Protein AF-A0A1L9GUS9-F1 (afdb_monomer_lite)

pLDDT: mean 82.21, std 20.4, range [27.72, 98.88]

Structure (mmCIF, N/CA/C/O backbone):
data_AF-A0A1L9GUS9-F1
#
_entry.id   AF-A0A1L9GUS9-F1
#
loop_
_atom_site.group_PDB
_atom_site.id
_atom_site.type_symbol
_atom_site.label_atom_id
_atom_site.label_alt_id
_atom_site.label_comp_id
_atom_site.label_asym_id
_atom_site.label_entity_id
_atom_site.label_seq_id
_atom_site.pdbx_PDB_ins_code
_atom_site.Cartn_x
_atom_site.Cartn_y
_atom_site.Cartn_z
_atom_site.occupancy
_atom_site.B_iso_or_equiv
_atom_site.auth_seq_id
_atom_site.auth_comp_id
_atom_site.auth_asym_id
_atom_site.auth_atom_id
_atom_site.pdbx_PDB_model_num
ATOM 1 N N . MET A 1 1 ? 19.646 -70.464 -31.547 1.00 55.72 1 MET A N 1
ATOM 2 C CA . MET A 1 1 ? 20.194 -70.025 -30.234 1.00 55.72 1 MET A CA 1
ATOM 3 C C . MET A 1 1 ? 20.566 -68.529 -30.102 1.00 55.72 1 MET A C 1
ATOM 5 O O . MET A 1 1 ? 20.523 -68.026 -28.985 1.00 55.72 1 MET A O 1
ATOM 9 N N . LYS A 1 2 ? 20.875 -67.757 -31.165 1.00 53.22 2 LYS A N 1
ATOM 10 C CA . LYS A 1 2 ? 21.256 -66.320 -31.041 1.00 53.22 2 LYS A CA 1
ATOM 11 C C . LYS A 1 2 ? 20.109 -65.334 -30.710 1.00 53.22 2 LYS A C 1
ATOM 13 O O . LYS A 1 2 ? 20.368 -64.325 -30.058 1.00 53.22 2 LYS A O 1
ATOM 18 N N . LYS A 1 3 ? 18.846 -65.615 -31.075 1.00 48.97 3 LYS A N 1
ATOM 19 C CA . LYS A 1 3 ? 17.698 -64.713 -30.796 1.00 48.97 3 LYS A CA 1
ATOM 20 C C . LYS A 1 3 ? 17.302 -64.641 -29.307 1.00 48.97 3 LYS A C 1
ATOM 22 O O . LYS A 1 3 ? 16.907 -63.579 -28.838 1.00 48.97 3 LYS A O 1
ATOM 27 N N . ILE A 1 4 ? 17.513 -65.710 -28.534 1.00 52.56 4 ILE A N 1
ATOM 28 C CA . ILE A 1 4 ? 17.149 -65.768 -27.101 1.00 52.56 4 ILE A CA 1
ATOM 29 C C . ILE A 1 4 ? 18.119 -64.938 -26.229 1.00 52.56 4 ILE A C 1
ATOM 31 O O . ILE A 1 4 ? 17.707 -64.319 -25.249 1.00 52.56 4 ILE A O 1
ATOM 35 N N . ARG A 1 5 ? 19.399 -64.821 -26.622 1.00 53.31 5 ARG A N 1
ATOM 36 C CA . ARG A 1 5 ? 20.398 -64.001 -25.902 1.00 53.31 5 ARG A CA 1
ATOM 37 C C . ARG A 1 5 ? 20.127 -62.489 -25.989 1.00 53.31 5 ARG A C 1
ATOM 39 O O . ARG A 1 5 ? 20.427 -61.774 -25.035 1.00 53.31 5 ARG A O 1
ATOM 46 N N . LYS A 1 6 ? 19.532 -61.997 -27.085 1.00 49.62 6 LYS A N 1
ATOM 47 C CA . LYS A 1 6 ? 19.237 -60.560 -27.283 1.00 49.62 6 LYS A CA 1
ATOM 48 C C . LYS A 1 6 ? 18.033 -60.094 -26.445 1.00 49.62 6 LYS A C 1
ATOM 50 O O . LYS A 1 6 ? 18.092 -59.031 -25.837 1.00 49.62 6 LYS A O 1
ATOM 55 N N . ALA A 1 7 ? 17.000 -60.932 -26.312 1.00 51.22 7 ALA A N 1
ATOM 56 C CA . ALA A 1 7 ? 15.830 -60.646 -25.471 1.00 51.22 7 ALA A CA 1
ATOM 57 C C . ALA A 1 7 ? 16.169 -60.580 -23.967 1.00 51.22 7 ALA A C 1
ATOM 59 O O . ALA A 1 7 ? 15.630 -59.746 -23.239 1.00 51.22 7 ALA A O 1
ATOM 60 N N . ARG A 1 8 ? 17.118 -61.408 -23.503 1.00 53.06 8 ARG A N 1
ATOM 61 C CA . ARG A 1 8 ? 17.581 -61.403 -22.103 1.00 53.06 8 ARG A CA 1
ATOM 62 C C . ARG A 1 8 ? 18.383 -60.136 -21.756 1.00 53.06 8 ARG A C 1
ATOM 64 O O . ARG A 1 8 ? 18.176 -59.576 -20.685 1.00 53.06 8 ARG A O 1
ATOM 71 N N . LYS A 1 9 ? 19.220 -59.625 -22.675 1.00 51.50 9 LYS A N 1
ATOM 72 C CA . LYS A 1 9 ? 19.950 -58.349 -22.487 1.00 51.50 9 LYS A CA 1
ATOM 73 C C . LYS A 1 9 ? 19.013 -57.133 -22.396 1.00 51.50 9 LYS A C 1
ATOM 75 O O . LYS A 1 9 ? 19.220 -56.288 -21.529 1.00 51.50 9 LYS A O 1
ATOM 80 N N . ASN A 1 10 ? 17.953 -57.078 -23.208 1.00 49.16 10 ASN A N 1
ATOM 81 C CA . ASN A 1 10 ? 17.009 -55.949 -23.195 1.00 49.16 10 ASN A CA 1
ATOM 82 C C . ASN A 1 10 ? 16.115 -55.917 -21.939 1.00 49.16 10 ASN A C 1
ATOM 84 O O . ASN A 1 10 ? 15.824 -54.835 -21.431 1.00 49.16 10 ASN A O 1
ATOM 88 N N . LYS A 1 11 ? 15.738 -57.077 -21.373 1.00 52.66 11 LYS A N 1
ATOM 89 C CA . LYS A 1 11 ? 15.018 -57.133 -20.083 1.00 52.66 11 LYS A CA 1
ATOM 90 C C . LYS A 1 11 ? 15.866 -56.623 -18.909 1.00 52.66 11 LYS A C 1
ATOM 92 O O . LYS A 1 11 ? 15.340 -55.921 -18.050 1.00 52.66 11 LYS A O 1
ATOM 97 N N . HIS A 1 12 ? 17.170 -56.913 -18.887 1.00 51.41 12 HIS A N 1
ATOM 98 C CA . HIS A 1 12 ? 18.062 -56.425 -17.826 1.00 51.41 12 HIS A CA 1
ATOM 99 C C . HIS A 1 12 ? 18.323 -54.910 -17.897 1.00 51.41 12 HIS A C 1
ATOM 101 O O . HIS A 1 12 ? 18.399 -54.268 -16.851 1.00 51.41 12 HIS A O 1
ATOM 107 N N . ALA A 1 13 ? 18.405 -54.323 -19.097 1.00 51.31 13 ALA A N 1
ATOM 108 C CA . ALA A 1 13 ? 18.530 -52.869 -19.260 1.00 51.31 13 ALA A CA 1
ATOM 109 C C . ALA A 1 13 ? 17.256 -52.120 -18.816 1.00 51.31 13 ALA A C 1
ATOM 111 O O . ALA A 1 13 ? 17.339 -51.105 -18.129 1.00 51.31 13 ALA A O 1
ATOM 112 N N . SER A 1 14 ? 16.072 -52.666 -19.121 1.00 54.91 14 SER A N 1
ATOM 113 C CA . SER A 1 14 ? 14.782 -52.111 -18.680 1.00 54.91 14 SER A CA 1
ATOM 114 C C . SER A 1 14 ? 14.597 -52.168 -17.155 1.00 54.91 14 SER A C 1
ATOM 116 O O . SER A 1 14 ? 14.106 -51.209 -16.562 1.00 54.91 14 SER A O 1
ATOM 118 N N . ALA A 1 15 ? 15.044 -53.248 -16.503 1.00 56.12 15 ALA A N 1
ATOM 119 C CA . ALA A 1 15 ? 14.993 -53.378 -15.046 1.00 56.12 15 ALA A CA 1
ATOM 120 C C . ALA A 1 15 ? 15.947 -52.405 -14.329 1.00 56.12 15 ALA A C 1
ATOM 122 O O . ALA A 1 15 ? 15.556 -51.799 -13.333 1.00 56.12 15 ALA A O 1
ATOM 123 N N . LYS A 1 16 ? 17.164 -52.196 -14.860 1.00 56.53 16 LYS A N 1
ATOM 124 C CA . LYS A 1 16 ? 18.099 -51.188 -14.329 1.00 56.53 16 LYS A CA 1
ATOM 125 C C . LYS A 1 16 ? 17.539 -49.771 -14.446 1.00 56.53 16 LYS A C 1
ATOM 127 O O . LYS A 1 16 ? 17.601 -49.031 -13.474 1.00 56.53 16 LYS A O 1
ATOM 132 N N . ASN A 1 17 ? 16.928 -49.418 -15.578 1.00 57.22 17 ASN A N 1
ATOM 133 C CA . ASN A 1 17 ? 16.332 -48.091 -15.746 1.00 57.22 17 ASN A CA 1
ATOM 134 C C . ASN A 1 17 ? 15.144 -47.875 -14.800 1.00 57.22 17 ASN A C 1
ATOM 136 O O . ASN A 1 17 ? 15.057 -46.823 -14.181 1.00 57.22 17 ASN A O 1
ATOM 140 N N . ARG A 1 18 ? 14.275 -48.878 -14.606 1.00 59.31 18 ARG A N 1
ATOM 141 C CA . ARG A 1 18 ? 13.178 -48.797 -13.622 1.00 59.31 18 ARG A CA 1
ATOM 142 C C . ARG A 1 18 ? 13.688 -48.595 -12.194 1.00 59.31 18 ARG A C 1
ATOM 144 O O . ARG A 1 18 ? 13.137 -47.769 -11.482 1.00 59.31 18 ARG A O 1
ATOM 151 N N . PHE A 1 19 ? 14.764 -49.280 -11.807 1.00 62.94 19 PHE A N 1
ATOM 152 C CA . PHE A 1 19 ? 15.385 -49.095 -10.494 1.00 62.94 19 PHE A CA 1
ATOM 153 C C . PHE A 1 19 ? 15.972 -47.685 -10.319 1.00 62.94 19 PHE A C 1
ATOM 155 O O . PHE A 1 19 ? 15.772 -47.066 -9.279 1.00 62.94 19 PHE A O 1
ATOM 162 N N . VAL A 1 20 ? 16.630 -47.144 -11.351 1.00 66.81 20 VAL A N 1
ATOM 163 C CA . VAL A 1 20 ? 17.175 -45.776 -11.329 1.00 66.81 20 VAL A CA 1
ATOM 164 C C . VAL A 1 20 ? 16.058 -44.733 -11.230 1.00 66.81 20 VAL A C 1
ATOM 166 O O . VAL A 1 20 ? 16.154 -43.835 -10.402 1.00 66.81 20 VAL A O 1
ATOM 169 N N . TYR A 1 21 ? 14.964 -44.870 -11.989 1.00 66.50 21 TYR A N 1
ATOM 170 C CA . TYR A 1 21 ? 13.830 -43.942 -11.888 1.00 66.50 21 TYR A CA 1
ATOM 171 C C . TYR A 1 21 ? 13.124 -44.022 -10.531 1.00 66.50 21 TYR A C 1
ATOM 173 O O . TYR A 1 21 ? 12.792 -42.983 -9.968 1.00 66.50 21 TYR A O 1
ATOM 181 N N . SER A 1 22 ? 12.944 -45.220 -9.966 1.00 65.38 22 SER A N 1
ATOM 182 C CA . SER A 1 22 ? 12.382 -45.376 -8.618 1.00 65.38 22 SER A CA 1
ATOM 183 C C . SER A 1 22 ? 13.284 -44.774 -7.537 1.00 65.38 22 SER A C 1
ATOM 185 O O . SER A 1 22 ? 12.775 -44.147 -6.613 1.00 65.38 22 SER A O 1
ATOM 187 N N . ALA A 1 23 ? 14.608 -44.901 -7.667 1.00 70.00 23 ALA A N 1
ATOM 188 C CA . ALA A 1 23 ? 15.561 -44.295 -6.738 1.00 70.00 23 ALA A CA 1
ATOM 189 C C . ALA A 1 23 ? 15.579 -42.759 -6.840 1.00 70.00 23 ALA A C 1
ATOM 191 O O . ALA A 1 23 ? 15.558 -42.080 -5.819 1.00 70.00 23 ALA A O 1
ATOM 192 N N . VAL A 1 24 ? 15.548 -42.202 -8.056 1.00 76.00 24 VAL A N 1
ATOM 193 C CA . VAL A 1 24 ? 15.470 -40.746 -8.274 1.00 76.00 24 VAL A CA 1
ATOM 194 C C . VAL A 1 24 ? 14.147 -40.184 -7.749 1.00 76.00 24 VAL A C 1
ATOM 196 O O . VAL A 1 24 ? 14.145 -39.159 -7.075 1.00 76.00 24 VAL A O 1
ATOM 199 N N . PHE A 1 25 ? 13.028 -40.873 -7.983 1.00 76.06 25 PHE A N 1
ATOM 200 C CA . PHE A 1 25 ? 11.719 -40.445 -7.486 1.00 76.06 25 PHE A CA 1
ATOM 201 C C . PHE A 1 25 ? 11.637 -40.497 -5.953 1.00 76.06 25 PHE A C 1
ATOM 203 O O . PHE A 1 25 ? 11.111 -39.575 -5.334 1.00 76.06 25 PHE A O 1
ATOM 210 N N . ALA A 1 26 ? 12.217 -41.528 -5.329 1.00 78.81 26 ALA A N 1
ATOM 211 C CA . ALA A 1 26 ? 12.320 -41.620 -3.874 1.00 78.81 26 ALA A CA 1
ATOM 212 C C . ALA A 1 26 ? 13.190 -40.496 -3.285 1.00 78.81 26 ALA A C 1
ATOM 214 O O . ALA A 1 26 ? 12.814 -39.906 -2.277 1.00 78.81 26 ALA A O 1
ATOM 215 N N . LEU A 1 27 ? 14.309 -40.145 -3.930 1.00 80.25 27 LEU A N 1
ATOM 216 C CA . LEU A 1 27 ? 15.162 -39.033 -3.498 1.00 80.25 27 LEU A CA 1
ATOM 217 C C . LEU A 1 27 ? 14.457 -37.676 -3.621 1.00 80.25 27 LEU A C 1
ATOM 219 O O . LEU A 1 27 ? 14.574 -36.853 -2.716 1.00 80.25 27 LEU A O 1
ATOM 223 N N . ILE A 1 28 ? 13.679 -37.460 -4.686 1.00 80.31 28 ILE A N 1
ATOM 224 C CA . ILE A 1 28 ? 12.862 -36.248 -4.842 1.00 80.31 28 ILE A CA 1
ATOM 225 C C . ILE A 1 28 ? 11.805 -36.180 -3.734 1.00 80.31 28 ILE A C 1
ATOM 227 O O . ILE A 1 28 ? 11.702 -35.157 -3.064 1.00 80.31 28 ILE A O 1
ATOM 231 N N . LEU A 1 29 ? 11.082 -37.271 -3.468 1.00 80.00 29 LEU A N 1
ATOM 232 C CA . LEU A 1 29 ? 10.097 -37.331 -2.382 1.00 80.00 29 LEU A CA 1
ATOM 233 C C . LEU A 1 29 ? 10.718 -37.035 -1.015 1.00 80.00 29 LEU A C 1
ATOM 235 O O . LEU A 1 29 ? 10.178 -36.228 -0.263 1.00 80.00 29 LEU A O 1
ATOM 239 N N . VAL A 1 30 ? 11.877 -37.624 -0.711 1.00 84.69 30 VAL A N 1
ATOM 240 C CA . VAL A 1 30 ? 12.604 -37.341 0.533 1.00 84.69 30 VAL A CA 1
ATOM 241 C C . VAL A 1 30 ? 13.035 -35.876 0.587 1.00 84.69 30 VAL A C 1
ATOM 243 O O . VAL A 1 30 ? 12.861 -35.243 1.621 1.00 84.69 30 VAL A O 1
ATOM 246 N N . SER A 1 31 ? 13.519 -35.296 -0.516 1.00 77.88 31 SER A N 1
ATOM 247 C CA . SER A 1 31 ? 13.900 -33.877 -0.555 1.00 77.88 31 SER A CA 1
ATOM 248 C C . SER A 1 31 ? 12.712 -32.932 -0.336 1.00 77.88 31 SER A C 1
ATOM 250 O O . SER A 1 31 ? 12.846 -31.952 0.390 1.00 77.88 31 SER A O 1
ATOM 252 N N . VAL A 1 32 ? 11.531 -33.262 -0.873 1.00 79.31 32 VAL A N 1
ATOM 253 C CA . VAL A 1 32 ? 10.292 -32.496 -0.670 1.00 79.31 32 VAL A CA 1
ATOM 254 C C . VAL A 1 32 ? 9.812 -32.616 0.774 1.00 79.31 32 VAL A C 1
ATOM 256 O O . VAL A 1 32 ? 9.430 -31.615 1.370 1.00 79.31 32 VAL A O 1
ATOM 259 N N . ILE A 1 33 ? 9.882 -33.811 1.369 1.00 82.00 33 ILE A N 1
ATOM 260 C CA . ILE A 1 33 ? 9.516 -34.029 2.775 1.00 82.00 33 ILE A CA 1
ATOM 261 C C . ILE A 1 33 ? 10.485 -33.295 3.707 1.00 82.00 33 ILE A C 1
ATOM 263 O O . ILE A 1 33 ? 10.043 -32.660 4.658 1.00 82.00 33 ILE A O 1
ATOM 267 N N . VAL A 1 34 ? 11.790 -33.325 3.426 1.00 80.75 34 VAL A N 1
ATOM 268 C CA . VAL A 1 34 ? 12.800 -32.595 4.206 1.00 80.75 34 VAL A CA 1
ATOM 269 C C . VAL A 1 34 ? 12.623 -31.085 4.056 1.00 80.75 34 VAL A C 1
ATOM 271 O O . VAL A 1 34 ? 12.714 -30.379 5.054 1.00 80.75 34 VAL A O 1
ATOM 274 N N . ALA A 1 35 ? 12.309 -30.580 2.859 1.00 69.50 35 ALA A N 1
ATOM 275 C CA . ALA A 1 35 ? 12.009 -29.165 2.644 1.00 69.50 35 ALA A CA 1
ATOM 276 C C . ALA A 1 35 ? 10.716 -28.734 3.359 1.00 69.50 35 ALA A C 1
ATOM 278 O O . ALA A 1 35 ? 10.700 -27.703 4.024 1.00 69.50 35 ALA A O 1
ATOM 279 N N . ALA A 1 36 ? 9.654 -29.543 3.296 1.00 65.75 36 ALA A N 1
ATOM 280 C CA . ALA A 1 36 ? 8.407 -29.297 4.020 1.00 65.75 36 ALA A CA 1
ATOM 281 C C . ALA A 1 36 ? 8.611 -29.347 5.542 1.00 65.75 36 ALA A C 1
ATOM 283 O O . ALA A 1 36 ? 8.089 -28.503 6.267 1.00 65.75 36 ALA A O 1
ATOM 284 N N . TYR A 1 37 ? 9.427 -30.286 6.027 1.00 73.62 37 TYR A N 1
ATOM 285 C CA . TYR A 1 37 ? 9.797 -30.376 7.435 1.00 73.62 37 TYR A CA 1
ATOM 286 C C . TYR A 1 37 ? 10.646 -29.171 7.866 1.00 73.62 37 TYR A C 1
ATOM 288 O O . TYR A 1 37 ? 10.343 -28.543 8.874 1.00 73.62 37 TYR A O 1
ATOM 296 N N . ALA A 1 38 ? 11.639 -28.762 7.073 1.00 66.44 38 ALA A N 1
ATOM 297 C CA . ALA A 1 38 ? 12.437 -27.563 7.328 1.00 66.44 38 ALA A CA 1
ATOM 298 C C . ALA A 1 38 ? 11.594 -26.274 7.311 1.00 66.44 38 ALA A C 1
ATOM 300 O O . ALA A 1 38 ? 11.852 -25.375 8.107 1.00 66.44 38 ALA A O 1
ATOM 301 N N . LEU A 1 39 ? 10.557 -26.190 6.471 1.00 58.94 39 LEU A N 1
ATOM 302 C CA . LEU A 1 39 ? 9.588 -25.086 6.474 1.00 58.94 39 LEU A CA 1
ATOM 303 C C . LEU A 1 39 ? 8.652 -25.136 7.690 1.00 58.94 39 LEU A C 1
ATOM 305 O O . LEU A 1 39 ? 8.322 -24.089 8.233 1.00 58.94 39 LEU A O 1
ATOM 309 N N . SER A 1 40 ? 8.275 -26.329 8.162 1.00 64.19 40 SER A N 1
ATOM 310 C CA . SER A 1 40 ? 7.487 -26.487 9.397 1.00 64.19 40 SER A CA 1
ATOM 311 C C . SER A 1 40 ? 8.276 -26.163 10.670 1.00 64.19 40 SER A C 1
ATOM 313 O O . SER A 1 40 ? 7.684 -25.762 11.666 1.00 64.19 40 SER A O 1
ATOM 315 N N . GLN A 1 41 ? 9.603 -26.318 10.622 1.00 54.84 41 GLN A N 1
ATOM 316 C CA . GLN A 1 41 ? 10.529 -26.019 11.720 1.00 54.84 41 GLN A CA 1
ATOM 317 C C . GLN A 1 41 ? 11.200 -24.649 11.578 1.00 54.84 41 GLN A C 1
ATOM 319 O O . GLN A 1 41 ? 11.901 -24.202 12.488 1.00 54.84 41 GLN A O 1
ATOM 324 N N . SER A 1 42 ? 11.001 -23.971 10.443 1.00 40.38 42 SER A N 1
ATOM 325 C CA . SER A 1 42 ? 11.343 -22.561 10.323 1.00 40.38 42 SER A CA 1
ATOM 326 C C . SER A 1 42 ? 10.470 -21.826 11.330 1.00 40.38 42 SER A C 1
ATOM 328 O O . SER A 1 42 ? 9.258 -22.055 11.333 1.00 40.38 42 SER A O 1
ATOM 330 N N . PRO A 1 43 ? 11.036 -20.976 12.201 1.00 37.25 43 PRO A N 1
ATOM 331 C CA . PRO A 1 43 ? 10.223 -20.173 13.089 1.00 37.25 43 PRO A CA 1
ATOM 332 C C . PRO A 1 43 ? 9.315 -19.337 12.195 1.00 37.25 43 PRO A C 1
ATOM 334 O O . PRO A 1 43 ? 9.761 -18.382 11.560 1.00 37.25 43 PRO A O 1
ATOM 337 N N . VAL A 1 44 ? 8.036 -19.718 12.112 1.00 42.94 44 VAL A N 1
ATOM 338 C CA . VAL A 1 44 ? 6.989 -18.788 11.715 1.00 42.94 44 VAL A CA 1
ATOM 339 C C . VAL A 1 44 ? 7.213 -17.644 12.677 1.00 42.94 44 VAL A C 1
ATOM 341 O O . VAL A 1 44 ? 7.112 -17.861 13.888 1.00 42.94 44 VAL A O 1
ATOM 344 N N . ALA A 1 45 ? 7.674 -16.501 12.166 1.00 35.75 45 ALA A N 1
ATOM 345 C CA . ALA A 1 45 ? 7.875 -15.321 12.977 1.00 35.75 45 ALA A CA 1
ATOM 346 C C . ALA A 1 45 ? 6.525 -15.061 13.631 1.00 35.75 45 ALA A C 1
ATOM 348 O O . ALA A 1 45 ? 5.591 -14.565 13.003 1.00 35.75 45 ALA A O 1
ATOM 349 N N . SER A 1 46 ? 6.389 -15.536 14.866 1.00 32.03 46 SER A N 1
ATOM 350 C CA . SER A 1 46 ? 5.226 -15.282 15.674 1.00 32.03 46 SER A CA 1
ATOM 351 C C . SER A 1 46 ? 5.260 -13.782 15.807 1.00 32.03 46 SER A C 1
ATOM 353 O O . SER A 1 46 ? 6.244 -13.229 16.300 1.00 32.03 46 SER A O 1
ATOM 355 N N . TYR A 1 47 ? 4.255 -13.135 15.231 1.00 34.53 47 TYR A N 1
ATOM 356 C CA . TYR A 1 47 ? 4.099 -11.701 15.291 1.00 34.53 47 TYR A CA 1
ATOM 357 C C . TYR A 1 47 ? 3.833 -11.355 16.759 1.00 34.53 47 TYR A C 1
ATOM 359 O O . TYR A 1 47 ? 2.696 -11.275 17.213 1.00 34.53 47 TYR A O 1
ATOM 367 N N . THR A 1 48 ? 4.898 -11.267 17.553 1.00 29.58 48 THR A N 1
ATOM 368 C CA . THR A 1 48 ? 4.830 -10.840 18.939 1.00 29.58 48 THR A CA 1
ATOM 369 C C . THR A 1 48 ? 4.749 -9.330 18.907 1.00 29.58 48 THR A C 1
ATOM 371 O O . THR A 1 48 ? 5.757 -8.631 19.007 1.00 29.58 48 THR A O 1
ATOM 374 N N . GLN A 1 49 ? 3.528 -8.828 18.744 1.00 40.03 49 GLN A N 1
ATOM 375 C CA . GLN A 1 49 ? 3.188 -7.501 19.223 1.00 40.03 49 GLN A CA 1
ATOM 376 C C . GLN A 1 49 ? 3.530 -7.495 20.720 1.00 40.03 49 GLN A C 1
ATOM 378 O O . GLN A 1 49 ? 3.004 -8.292 21.497 1.00 40.03 49 GLN A O 1
ATOM 383 N N . THR A 1 50 ? 4.497 -6.684 21.133 1.00 33.50 50 THR A N 1
ATOM 384 C CA . THR A 1 50 ? 4.852 -6.551 22.544 1.00 33.50 50 THR A CA 1
ATOM 385 C C . THR A 1 50 ? 3.648 -5.974 23.294 1.00 33.50 50 THR A C 1
ATOM 387 O O . THR A 1 50 ? 3.246 -4.836 23.079 1.00 33.50 50 THR A O 1
ATOM 390 N N . ASN A 1 51 ? 3.063 -6.771 24.194 1.00 39.44 51 ASN A N 1
ATOM 391 C CA . ASN A 1 51 ? 1.815 -6.501 24.931 1.00 39.44 51 ASN A CA 1
ATOM 392 C C . ASN A 1 51 ? 1.827 -5.247 25.839 1.00 39.44 51 ASN A C 1
ATOM 394 O O . ASN A 1 51 ? 0.838 -4.961 26.517 1.00 39.44 51 ASN A O 1
ATOM 398 N N . ASN A 1 52 ? 2.924 -4.488 25.877 1.00 41.59 52 ASN A N 1
ATOM 399 C CA . ASN A 1 52 ? 3.096 -3.377 26.810 1.00 41.59 52 ASN A CA 1
ATOM 400 C C . ASN A 1 52 ? 2.271 -2.139 26.439 1.00 41.59 52 ASN A C 1
ATOM 402 O O . ASN A 1 52 ? 1.785 -1.472 27.348 1.00 41.59 52 ASN A O 1
ATOM 406 N N . THR A 1 53 ? 2.048 -1.860 25.149 1.00 45.09 53 THR A N 1
ATOM 407 C CA . THR A 1 53 ? 1.216 -0.726 24.695 1.00 45.09 53 THR A CA 1
ATOM 408 C C . THR A 1 53 ? -0.284 -0.993 24.868 1.00 45.09 53 THR A C 1
ATOM 410 O O . THR A 1 53 ? -1.044 -0.090 25.218 1.00 45.09 53 THR A O 1
ATOM 413 N N . GLN A 1 54 ? -0.724 -2.249 24.723 1.00 46.59 54 GLN A N 1
ATOM 414 C CA . GLN A 1 54 ? -2.120 -2.642 24.956 1.00 46.59 54 GLN A CA 1
ATOM 415 C C . GLN A 1 54 ? -2.514 -2.595 26.438 1.00 46.59 54 GLN A C 1
ATOM 417 O O . GLN A 1 54 ? -3.625 -2.180 26.765 1.00 46.59 54 GLN A O 1
ATOM 422 N N . ALA A 1 55 ? -1.617 -2.993 27.348 1.00 42.31 55 ALA A N 1
ATOM 423 C CA . ALA A 1 55 ? -1.870 -2.900 28.786 1.00 42.31 55 ALA A CA 1
ATOM 424 C C . ALA A 1 55 ? -2.034 -1.439 29.236 1.00 42.31 55 ALA A C 1
ATOM 426 O O . ALA A 1 55 ? -2.899 -1.136 30.055 1.00 42.31 55 ALA A O 1
ATOM 427 N N . THR A 1 56 ? -1.264 -0.514 28.653 1.00 43.94 56 THR A N 1
ATOM 428 C CA . THR A 1 56 ? -1.421 0.926 28.908 1.00 43.94 56 THR A CA 1
ATOM 429 C C . THR A 1 56 ? -2.732 1.467 28.336 1.00 43.94 56 THR A C 1
ATOM 431 O O . THR A 1 56 ? -3.402 2.221 29.035 1.00 43.94 56 THR A O 1
ATOM 434 N N . TYR A 1 57 ? -3.156 1.032 27.141 1.00 47.28 57 TYR A N 1
ATOM 435 C CA . TYR A 1 57 ? -4.456 1.408 26.565 1.00 47.28 57 TYR A CA 1
ATOM 436 C C . TYR A 1 57 ? -5.635 0.916 27.415 1.00 47.28 57 TYR A C 1
ATOM 438 O O . TYR A 1 57 ? -6.456 1.724 27.835 1.00 47.28 57 TYR A O 1
ATOM 446 N N . ARG A 1 58 ? -5.681 -0.383 27.756 1.00 50.19 58 ARG A N 1
ATOM 447 C CA . ARG A 1 58 ? -6.771 -0.970 28.564 1.00 50.19 58 ARG A CA 1
ATOM 448 C C . ARG A 1 58 ? -6.864 -0.329 29.953 1.00 50.19 58 ARG A C 1
ATOM 450 O O . ARG A 1 58 ? -7.960 -0.128 30.475 1.00 50.19 58 ARG A O 1
ATOM 457 N N . ASN A 1 59 ? -5.724 0.039 30.539 1.00 49.38 59 ASN A N 1
ATOM 458 C CA . ASN A 1 59 ? -5.678 0.759 31.812 1.00 49.38 59 ASN A CA 1
ATOM 459 C C . ASN A 1 59 ? -6.094 2.234 31.668 1.00 49.38 59 ASN A C 1
ATOM 461 O O . ASN A 1 59 ? -6.797 2.743 32.539 1.00 49.38 59 ASN A O 1
ATOM 465 N N . ALA A 1 60 ? -5.750 2.904 30.564 1.00 48.16 60 ALA A N 1
ATOM 466 C CA . ALA A 1 60 ? -6.187 4.271 30.273 1.00 48.16 60 ALA A CA 1
ATOM 467 C C . ALA A 1 60 ? -7.699 4.360 29.988 1.00 48.16 60 ALA A C 1
ATOM 469 O O . ALA A 1 60 ? -8.350 5.285 30.476 1.00 48.16 60 ALA A O 1
ATOM 470 N N . THR A 1 61 ? -8.283 3.378 29.290 1.00 50.47 61 THR A N 1
ATOM 471 C CA . THR A 1 61 ? -9.740 3.261 29.077 1.00 50.47 61 THR A CA 1
ATOM 472 C C . THR A 1 61 ? -10.498 2.959 30.372 1.00 50.47 61 THR A C 1
ATOM 474 O O . THR A 1 61 ? -11.603 3.455 30.580 1.00 50.47 61 THR A O 1
ATOM 477 N N . ASN A 1 62 ? -9.898 2.190 31.287 1.00 48.84 62 ASN A N 1
ATOM 478 C CA . ASN A 1 62 ? -10.494 1.924 32.599 1.00 48.84 62 ASN A CA 1
ATOM 479 C C . ASN A 1 62 ? -10.399 3.137 33.542 1.00 48.84 62 ASN A C 1
ATOM 481 O O . ASN A 1 62 ? -11.323 3.366 34.317 1.00 48.84 62 ASN A O 1
ATOM 485 N N . ALA A 1 63 ? -9.336 3.943 33.448 1.00 42.72 63 ALA A N 1
ATOM 486 C CA . ALA A 1 63 ? -9.181 5.174 34.227 1.00 42.72 63 ALA A CA 1
ATOM 487 C C . ALA A 1 63 ? -10.104 6.312 33.743 1.00 42.72 63 ALA A C 1
ATOM 489 O O . ALA A 1 63 ? -10.642 7.064 34.560 1.00 42.72 63 ALA A O 1
ATOM 490 N N . THR A 1 64 ? -10.344 6.417 32.431 1.00 41.94 64 THR A N 1
ATOM 491 C CA . THR A 1 64 ? -11.241 7.433 31.843 1.00 41.94 64 THR A CA 1
ATOM 492 C C . THR A 1 64 ? -12.718 7.159 32.112 1.00 41.94 64 THR A C 1
ATOM 494 O O . THR A 1 64 ? -13.486 8.102 32.231 1.00 41.94 64 THR A O 1
ATOM 497 N N . LYS A 1 65 ? -13.139 5.916 32.385 1.00 42.56 65 LYS A N 1
ATOM 498 C CA . LYS A 1 65 ? -14.537 5.607 32.756 1.00 42.56 65 LYS A CA 1
ATOM 499 C C . LYS A 1 65 ? -15.055 6.369 34.001 1.00 42.56 65 LYS A C 1
ATOM 501 O O . LYS A 1 65 ? -16.257 6.373 34.250 1.00 42.56 65 LYS A O 1
ATOM 506 N N . THR A 1 66 ? -14.176 7.050 34.743 1.00 34.91 66 THR A N 1
ATOM 507 C CA . THR A 1 66 ? -14.466 7.764 36.000 1.00 34.91 66 THR A CA 1
ATOM 508 C C . THR A 1 66 ? -14.485 9.300 35.935 1.00 34.91 66 THR A C 1
ATOM 510 O O . THR A 1 66 ? -14.638 9.922 36.982 1.00 34.91 66 THR A O 1
ATOM 513 N N . LEU A 1 67 ? -14.372 9.949 34.768 1.00 36.44 67 LEU A N 1
ATOM 514 C CA . LEU A 1 67 ? -14.471 11.418 34.679 1.00 36.44 67 LEU A CA 1
ATOM 515 C C . LEU A 1 67 ? -15.452 11.845 33.588 1.00 36.44 67 LEU A C 1
ATOM 517 O O . LEU A 1 67 ? -15.255 11.560 32.423 1.00 36.44 67 LEU A O 1
ATOM 521 N N . SER A 1 68 ? -16.529 12.538 33.938 1.00 45.91 68 SER A N 1
ATOM 522 C CA . SER A 1 68 ? -17.513 13.044 32.978 1.00 45.91 68 SER A CA 1
ATOM 523 C C . SER A 1 68 ? -16.883 14.041 31.985 1.00 45.91 68 SER A C 1
ATOM 525 O O . SER A 1 68 ? -16.744 15.213 32.327 1.00 45.91 68 SER A O 1
ATOM 527 N N . ASN A 1 69 ? -16.444 13.545 30.815 1.00 50.12 69 ASN A N 1
ATOM 528 C CA . ASN A 1 69 ? -16.316 14.178 29.478 1.00 50.12 69 ASN A CA 1
ATOM 529 C C . ASN A 1 69 ? -15.493 13.249 28.536 1.00 50.12 69 ASN A C 1
ATOM 531 O O . ASN A 1 69 ? -14.437 13.615 28.026 1.00 50.12 69 ASN A O 1
ATOM 535 N N . ASN A 1 70 ? -15.958 12.004 28.358 1.00 55.19 70 ASN A N 1
ATOM 536 C CA . ASN A 1 70 ? -15.159 10.818 27.986 1.00 55.19 70 ASN A CA 1
ATOM 537 C C . ASN A 1 70 ? -15.090 10.453 26.489 1.00 55.19 70 ASN A C 1
ATOM 539 O O . ASN A 1 70 ? -15.460 9.344 26.116 1.00 55.19 70 ASN A O 1
ATOM 543 N N . ALA A 1 71 ? -14.583 11.331 25.627 1.00 64.88 71 ALA A N 1
ATOM 544 C CA . ALA A 1 71 ? -14.184 10.907 24.279 1.00 64.88 71 ALA A CA 1
ATOM 545 C C . ALA A 1 71 ? -12.741 10.371 24.282 1.00 64.88 71 ALA A C 1
ATOM 547 O O . ALA A 1 71 ? -11.860 10.972 24.903 1.00 64.88 71 ALA A O 1
ATOM 548 N N . ILE A 1 72 ? -12.471 9.276 23.563 1.00 74.38 72 ILE A N 1
ATOM 549 C CA . ILE A 1 72 ? -11.096 8.808 23.339 1.00 74.38 72 ILE A CA 1
ATOM 550 C C . ILE A 1 72 ? -10.348 9.880 22.533 1.00 74.38 72 ILE A C 1
ATOM 552 O O . ILE A 1 72 ? -10.844 10.370 21.517 1.00 74.38 72 ILE A O 1
ATOM 556 N N . SER A 1 73 ? -9.150 10.263 22.982 1.00 81.06 73 SER A N 1
ATOM 557 C CA . SER A 1 73 ? -8.330 11.239 22.261 1.00 81.06 73 SER A CA 1
ATOM 558 C C . SER A 1 73 ? -7.754 10.641 20.972 1.00 81.06 73 SER A C 1
ATOM 560 O O . SER A 1 73 ? -7.430 9.454 20.914 1.00 81.06 73 SER A O 1
ATOM 562 N N . GLN A 1 74 ? -7.549 11.473 19.946 1.00 78.38 74 GLN A N 1
ATOM 563 C CA . GLN A 1 74 ? -6.947 11.028 18.679 1.00 78.38 74 GLN A CA 1
ATOM 564 C C . GLN A 1 74 ? -5.574 10.369 18.882 1.00 78.38 74 GLN A C 1
ATOM 566 O O . GLN A 1 74 ? -5.283 9.348 18.270 1.00 78.38 74 GLN A O 1
ATOM 571 N N . ALA A 1 75 ? -4.760 10.891 19.804 1.00 79.19 75 ALA A N 1
ATOM 572 C CA . ALA A 1 75 ? -3.454 10.317 20.118 1.00 79.19 75 ALA A CA 1
ATOM 573 C C . ALA A 1 75 ? -3.545 8.860 20.612 1.00 79.19 75 ALA A C 1
ATOM 575 O O . ALA A 1 75 ? -2.701 8.038 20.256 1.00 79.19 75 ALA A O 1
ATOM 576 N N . LEU A 1 76 ? -4.575 8.524 21.400 1.00 81.12 76 LEU A N 1
ATOM 577 C CA . LEU A 1 76 ? -4.794 7.156 21.878 1.00 81.12 76 LEU A CA 1
ATOM 578 C C . LEU A 1 76 ? -5.269 6.225 20.758 1.00 81.12 76 LEU A C 1
ATOM 580 O O . LEU A 1 76 ? -4.811 5.086 20.696 1.00 81.12 76 LEU A O 1
ATOM 584 N N . LEU A 1 77 ? -6.132 6.713 19.860 1.00 84.62 77 LEU A N 1
ATOM 585 C CA . LEU A 1 77 ? -6.564 5.959 18.676 1.00 84.62 77 LEU A CA 1
ATOM 586 C C . LEU A 1 77 ? -5.374 5.620 17.775 1.00 84.62 77 LEU A C 1
ATOM 588 O O . LEU A 1 77 ? -5.245 4.487 17.321 1.00 84.62 77 LEU A O 1
ATOM 592 N N . PHE A 1 78 ? -4.476 6.584 17.556 1.00 85.44 78 PHE A N 1
ATOM 593 C CA . PHE A 1 78 ? -3.317 6.393 16.684 1.00 85.44 78 PHE A CA 1
ATOM 594 C C . PHE A 1 78 ? -2.358 5.383 17.314 1.00 85.44 78 PHE A C 1
ATOM 596 O O . PHE A 1 78 ? -2.002 4.392 16.685 1.00 85.44 78 PHE A O 1
ATOM 603 N N . ALA A 1 79 ? -2.007 5.561 18.592 1.00 85.81 79 ALA A N 1
ATOM 604 C CA . ALA A 1 79 ? -1.075 4.679 19.295 1.00 85.81 79 ALA A CA 1
ATOM 605 C C . ALA A 1 79 ? -1.514 3.200 19.327 1.00 85.81 79 ALA A C 1
ATOM 607 O O . ALA A 1 79 ? -0.663 2.313 19.420 1.00 85.81 79 ALA A O 1
ATOM 608 N N . GLN A 1 80 ? -2.820 2.922 19.237 1.00 87.44 80 GLN A N 1
ATOM 609 C CA . GLN A 1 80 ? -3.356 1.561 19.173 1.00 87.44 80 GLN A CA 1
ATOM 610 C C . GLN A 1 80 ? -3.008 0.841 17.860 1.00 87.44 80 GLN A C 1
ATOM 612 O O . GLN A 1 80 ? -2.829 -0.379 17.865 1.00 87.44 80 GLN A O 1
ATOM 617 N N . VAL A 1 81 ? -2.903 1.580 16.751 1.00 92.69 81 VAL A N 1
ATOM 618 C CA . VAL A 1 81 ? -2.763 1.017 15.397 1.00 92.69 81 VAL A CA 1
ATOM 619 C C . VAL A 1 81 ? -1.457 1.387 14.694 1.00 92.69 81 VAL A C 1
ATOM 621 O O . VAL A 1 81 ? -1.089 0.728 13.733 1.00 92.69 81 VAL A O 1
ATOM 624 N N . THR A 1 82 ? -0.721 2.386 15.182 1.00 92.44 82 THR A N 1
ATOM 625 C CA . THR A 1 82 ? 0.622 2.748 14.708 1.00 92.44 82 THR A CA 1
ATOM 626 C C . THR A 1 82 ? 1.637 2.552 15.836 1.00 92.44 82 THR A C 1
ATOM 628 O O . THR A 1 82 ? 1.934 3.498 16.574 1.00 92.44 82 THR A O 1
ATOM 631 N N . PRO A 1 83 ? 2.167 1.331 16.034 1.00 91.31 83 PRO A N 1
ATOM 632 C CA . PRO A 1 83 ? 3.172 1.092 17.061 1.00 91.31 83 PRO A CA 1
ATOM 633 C C . PRO A 1 83 ? 4.425 1.927 16.777 1.00 91.31 83 PRO A C 1
ATOM 635 O O . PRO A 1 83 ? 4.868 2.019 15.634 1.00 91.31 83 PRO A O 1
ATOM 638 N N . GLN A 1 84 ? 5.046 2.479 17.824 1.00 87.38 84 GLN A N 1
ATOM 639 C CA . GLN A 1 84 ? 6.248 3.315 17.686 1.00 87.38 84 GLN A CA 1
ATOM 640 C C . GLN A 1 84 ? 7.406 2.584 16.982 1.00 87.38 84 GLN A C 1
ATOM 642 O O . GLN A 1 84 ? 8.166 3.198 16.242 1.00 87.38 84 GLN A O 1
ATOM 647 N N . ALA A 1 85 ? 7.529 1.269 17.191 1.00 89.69 85 ALA A N 1
ATOM 648 C CA . ALA A 1 85 ? 8.539 0.438 16.535 1.00 89.69 85 ALA A CA 1
ATOM 649 C C . ALA A 1 85 ? 8.239 0.151 15.048 1.00 89.69 85 ALA A C 1
ATOM 651 O O . ALA A 1 85 ? 9.103 -0.368 14.345 1.00 89.69 85 ALA A O 1
ATOM 652 N N . GLY A 1 86 ? 7.032 0.463 14.572 1.00 94.94 86 GLY A N 1
ATOM 653 C CA . GLY A 1 86 ? 6.580 0.120 13.230 1.00 94.94 86 GLY A CA 1
ATOM 654 C C . GLY A 1 86 ? 6.250 -1.361 13.028 1.00 94.94 86 GLY A C 1
ATOM 655 O O . GLY A 1 86 ? 6.187 -2.157 13.968 1.00 94.94 86 GLY A O 1
ATOM 656 N N . TYR A 1 87 ? 6.046 -1.722 11.765 1.00 96.19 87 TYR A N 1
ATOM 657 C CA . TYR A 1 87 ? 5.898 -3.091 11.281 1.00 96.19 87 TYR A CA 1
ATOM 658 C C . TYR A 1 87 ? 7.123 -3.477 10.454 1.00 96.19 87 TYR A C 1
ATOM 660 O O . TYR A 1 87 ? 7.605 -2.687 9.649 1.00 96.19 87 TYR A O 1
ATOM 668 N N . THR A 1 88 ? 7.611 -4.706 10.621 1.00 97.44 88 THR A N 1
ATOM 669 C CA . THR A 1 88 ? 8.589 -5.322 9.712 1.00 97.44 88 THR A CA 1
ATOM 670 C C . THR A 1 88 ? 7.952 -6.560 9.101 1.00 97.44 88 THR A C 1
ATOM 672 O O . THR A 1 88 ? 7.557 -7.474 9.825 1.00 97.44 88 THR A O 1
ATOM 675 N N . LEU A 1 89 ? 7.836 -6.586 7.776 1.00 97.62 89 LEU A N 1
ATOM 676 C CA . LEU A 1 89 ? 7.284 -7.722 7.044 1.00 97.62 89 LEU A CA 1
ATOM 677 C C . LEU A 1 89 ? 8.367 -8.782 6.810 1.00 97.62 89 LEU A C 1
ATOM 679 O O . LEU A 1 89 ? 9.532 -8.451 6.662 1.00 97.62 89 LEU A O 1
ATOM 683 N N . SER A 1 90 ? 8.015 -10.059 6.664 1.00 96.75 90 SER A N 1
ATOM 684 C CA . SER A 1 90 ? 8.987 -11.110 6.292 1.00 96.75 90 SER A CA 1
ATOM 685 C C . SER A 1 90 ? 9.338 -11.131 4.792 1.00 96.75 90 SER A C 1
ATOM 687 O O . SER A 1 90 ? 9.767 -12.155 4.268 1.00 96.75 90 SER A O 1
ATOM 689 N N . PHE A 1 91 ? 9.152 -10.007 4.097 1.00 97.94 91 PHE A N 1
ATOM 690 C CA . PHE A 1 91 ? 9.277 -9.865 2.645 1.00 97.94 91 PHE A CA 1
ATOM 691 C C . PHE A 1 91 ? 10.241 -8.733 2.298 1.00 97.94 91 PHE A C 1
ATOM 693 O O . PHE A 1 91 ? 10.436 -7.810 3.091 1.00 97.94 91 PHE A O 1
ATOM 700 N N . LYS A 1 92 ? 10.868 -8.810 1.125 1.00 97.56 92 LYS A N 1
ATOM 701 C CA . LYS A 1 92 ? 11.918 -7.881 0.686 1.00 97.56 92 LYS A CA 1
ATOM 702 C C . LYS A 1 92 ? 11.456 -7.018 -0.482 1.00 97.56 92 LYS A C 1
ATOM 704 O O . LYS A 1 92 ? 10.522 -7.375 -1.193 1.00 97.56 92 LYS A O 1
ATOM 709 N N . TRP A 1 93 ? 12.165 -5.916 -0.715 1.00 96.94 93 TRP A N 1
ATOM 710 C CA . TRP A 1 93 ? 11.962 -5.057 -1.887 1.00 96.94 93 TRP A CA 1
ATOM 711 C C . TRP A 1 93 ? 12.394 -5.726 -3.199 1.00 96.94 93 TRP A C 1
ATOM 713 O O . TRP A 1 93 ? 11.750 -5.545 -4.229 1.00 96.94 93 TRP A O 1
ATOM 723 N N . GLY A 1 94 ? 13.456 -6.537 -3.158 1.00 92.50 94 GLY A N 1
ATOM 724 C CA . GLY A 1 94 ? 14.024 -7.154 -4.357 1.00 92.50 94 GLY A CA 1
ATOM 725 C C . GLY A 1 94 ? 14.630 -6.117 -5.306 1.00 92.50 94 GLY A C 1
ATOM 726 O O . GLY A 1 94 ? 15.101 -5.068 -4.875 1.00 92.50 94 GLY A O 1
ATOM 727 N N . ASP A 1 95 ? 14.625 -6.412 -6.605 1.00 95.38 95 ASP A N 1
ATOM 728 C CA . ASP A 1 95 ? 15.165 -5.533 -7.651 1.00 95.38 95 ASP A CA 1
ATOM 729 C C . ASP A 1 95 ? 14.084 -4.711 -8.382 1.00 95.38 95 ASP A C 1
ATOM 731 O O . ASP A 1 95 ? 14.401 -3.933 -9.284 1.00 95.38 95 ASP A O 1
ATOM 735 N N . SER A 1 96 ? 12.811 -4.860 -8.001 1.00 96.50 96 SER A N 1
ATOM 736 C CA . SER A 1 96 ? 11.671 -4.219 -8.669 1.00 96.50 96 SER A CA 1
ATOM 737 C C . SER A 1 96 ? 11.736 -2.691 -8.589 1.00 96.50 96 SER A C 1
ATOM 739 O O . SER A 1 96 ? 11.463 -2.015 -9.581 1.00 96.50 96 SER A O 1
ATOM 741 N N . ILE A 1 97 ? 12.176 -2.139 -7.452 1.00 98.25 97 ILE A N 1
ATOM 742 C CA . ILE A 1 97 ? 12.301 -0.686 -7.264 1.00 98.25 97 ILE A CA 1
ATOM 743 C C . ILE A 1 97 ? 13.461 -0.115 -8.080 1.00 98.25 97 ILE A C 1
ATOM 745 O O . ILE A 1 97 ? 13.307 0.916 -8.731 1.00 98.25 97 ILE A O 1
ATOM 749 N N . LYS A 1 98 ? 14.592 -0.824 -8.137 1.00 98.50 98 LYS A N 1
ATOM 750 C CA . LYS A 1 98 ? 15.703 -0.458 -9.020 1.00 98.50 98 LYS A CA 1
ATOM 751 C C . LYS A 1 98 ? 15.252 -0.412 -10.482 1.00 98.50 98 LYS A C 1
ATOM 753 O O . LYS A 1 98 ? 15.490 0.584 -11.158 1.00 98.50 98 LYS A O 1
ATOM 758 N N . LYS A 1 99 ? 14.544 -1.444 -10.960 1.00 98.44 99 LYS A N 1
ATOM 759 C CA . LYS A 1 99 ? 13.980 -1.474 -12.324 1.00 98.44 99 LYS A CA 1
ATOM 760 C C . LYS A 1 99 ? 13.023 -0.304 -12.565 1.00 98.44 99 LYS A C 1
ATOM 762 O O . LYS A 1 99 ? 13.069 0.333 -13.615 1.00 98.44 99 LYS A O 1
ATOM 767 N N . LEU A 1 100 ? 12.170 0.006 -11.587 1.00 98.56 100 LEU A N 1
ATOM 768 C CA . LEU A 1 100 ? 11.251 1.142 -11.652 1.00 98.56 100 LEU A CA 1
ATOM 769 C C . LEU A 1 100 ? 12.013 2.470 -11.828 1.00 98.56 100 LEU A C 1
ATOM 771 O O . LEU A 1 100 ? 11.626 3.286 -12.666 1.00 98.56 100 LEU A O 1
ATOM 775 N N . VAL A 1 101 ? 13.126 2.656 -11.113 1.00 98.75 101 VAL A N 1
ATOM 776 C CA . VAL A 1 101 ? 14.011 3.822 -11.264 1.00 98.75 101 VAL A CA 1
ATOM 777 C C . VAL A 1 101 ? 14.702 3.843 -12.632 1.00 98.75 101 VAL A C 1
ATOM 779 O O . VAL A 1 101 ? 14.666 4.859 -13.323 1.00 98.75 101 VAL A O 1
ATOM 782 N N . GLU A 1 102 ? 15.283 2.724 -13.071 1.00 98.56 102 GLU A N 1
ATOM 783 C CA . GLU A 1 102 ? 16.021 2.617 -14.343 1.00 98.56 102 GLU A CA 1
ATOM 784 C C . GLU A 1 102 ? 15.147 2.899 -15.573 1.00 98.56 102 GLU A C 1
ATOM 786 O O . GLU A 1 102 ? 15.622 3.428 -16.577 1.00 98.56 102 GLU A O 1
ATOM 791 N N . THR A 1 103 ? 13.852 2.594 -15.493 1.00 98.25 103 THR A N 1
ATOM 792 C CA . THR A 1 103 ? 12.885 2.898 -16.564 1.00 98.25 103 THR A CA 1
ATOM 793 C C . THR A 1 103 ? 12.458 4.370 -16.601 1.00 98.25 103 THR A C 1
ATOM 795 O O . THR A 1 103 ? 11.742 4.780 -17.517 1.00 98.25 103 THR A O 1
ATOM 798 N N . GLY A 1 104 ? 12.849 5.166 -15.599 1.00 98.00 104 GLY A N 1
ATOM 799 C CA . GLY A 1 104 ? 12.390 6.540 -15.394 1.00 98.00 104 GLY A CA 1
ATOM 800 C C . GLY A 1 104 ? 10.952 6.646 -14.878 1.00 98.00 104 GLY A C 1
ATOM 801 O O . GLY A 1 104 ? 10.429 7.758 -14.766 1.00 98.00 104 GLY A O 1
ATOM 802 N N . ALA A 1 105 ? 10.300 5.520 -14.564 1.00 97.62 105 ALA A N 1
ATOM 803 C CA . ALA A 1 105 ? 8.961 5.524 -13.987 1.00 97.62 105 ALA A CA 1
ATOM 804 C C . ALA A 1 105 ? 8.942 6.069 -12.557 1.00 97.62 105 ALA A C 1
ATOM 806 O O . ALA A 1 105 ? 7.951 6.676 -12.162 1.00 97.62 105 ALA A O 1
ATOM 807 N N . LEU A 1 106 ? 10.048 5.944 -11.824 1.00 98.56 106 LEU A N 1
ATOM 808 C CA . LEU A 1 106 ? 10.300 6.683 -10.591 1.00 98.56 106 LEU A CA 1
ATOM 809 C C . LEU A 1 106 ? 11.562 7.534 -10.761 1.00 98.56 106 LEU A C 1
ATOM 811 O O . LEU A 1 106 ? 12.641 7.014 -11.032 1.00 98.56 106 LEU A O 1
ATOM 815 N N . ASN A 1 107 ? 11.435 8.849 -10.613 1.00 98.56 107 ASN A N 1
ATOM 816 C CA . ASN A 1 107 ? 12.551 9.779 -10.714 1.00 98.56 107 ASN A CA 1
ATOM 817 C C . ASN A 1 107 ? 13.094 10.102 -9.314 1.00 98.56 107 ASN A C 1
ATOM 819 O O . ASN A 1 107 ? 12.403 10.698 -8.491 1.00 98.56 107 ASN A O 1
ATOM 823 N N . VAL A 1 108 ? 14.352 9.733 -9.053 1.00 98.38 108 VAL A N 1
ATOM 824 C CA . VAL A 1 108 ? 14.985 9.902 -7.732 1.00 98.38 108 VAL A CA 1
ATOM 825 C C . VAL A 1 108 ? 15.119 11.374 -7.333 1.00 98.38 108 VAL A C 1
ATOM 827 O O . VAL A 1 108 ? 14.924 11.701 -6.164 1.00 98.38 108 VAL A O 1
ATOM 830 N N . SER A 1 109 ? 15.413 12.275 -8.274 1.00 98.25 109 SER A N 1
ATOM 831 C CA . SER A 1 109 ? 15.521 13.711 -7.982 1.00 98.25 109 SER A CA 1
ATOM 832 C C . SER A 1 109 ? 14.170 14.296 -7.579 1.00 98.25 109 SER A C 1
ATOM 834 O O . SER A 1 109 ? 14.089 15.009 -6.583 1.00 98.25 109 SER A O 1
ATOM 836 N N . ASN A 1 110 ? 13.103 13.944 -8.299 1.00 98.12 110 ASN A N 1
ATOM 837 C CA . ASN A 1 110 ? 11.746 14.356 -7.948 1.00 98.12 110 ASN A CA 1
ATOM 838 C C . ASN A 1 110 ? 11.337 13.821 -6.572 1.00 98.12 110 ASN A C 1
ATOM 840 O O . ASN A 1 110 ? 10.833 14.575 -5.746 1.00 98.12 110 ASN A O 1
ATOM 844 N N . LEU A 1 111 ? 11.596 12.534 -6.316 1.00 97.75 111 LEU A N 1
ATOM 845 C CA . LEU A 1 111 ? 11.319 11.906 -5.026 1.00 97.75 111 LEU A CA 1
ATOM 846 C C . LEU A 1 111 ? 12.071 12.606 -3.886 1.00 97.75 111 LEU A C 1
ATOM 848 O O . LEU A 1 111 ? 11.479 12.875 -2.849 1.00 97.75 111 LEU A O 1
ATOM 852 N N . THR A 1 112 ? 13.346 12.947 -4.098 1.00 98.06 112 THR A N 1
ATOM 853 C CA . THR A 1 112 ? 14.161 13.685 -3.119 1.00 98.06 112 THR A CA 1
ATOM 854 C C . THR A 1 112 ? 13.538 15.044 -2.804 1.00 98.06 112 THR A C 1
ATOM 856 O O . THR A 1 112 ? 13.368 15.367 -1.639 1.00 98.06 112 THR A O 1
ATOM 859 N N . ILE A 1 113 ? 13.122 15.806 -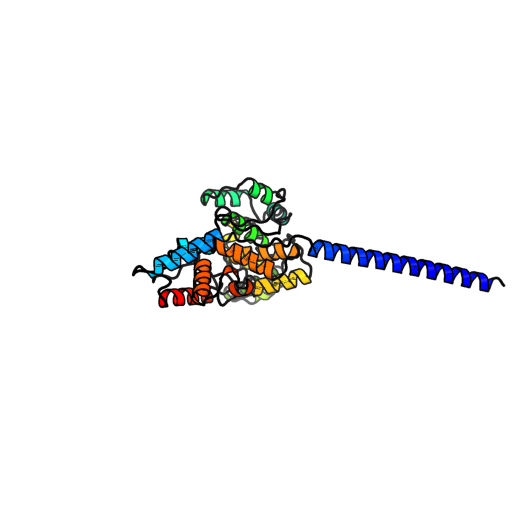3.823 1.00 98.06 113 ILE A N 1
ATOM 860 C CA . ILE A 1 113 ? 12.483 17.118 -3.631 1.00 98.06 113 ILE A CA 1
ATOM 861 C C . ILE A 1 113 ? 11.187 16.996 -2.821 1.00 98.06 113 ILE A C 1
ATOM 863 O O . ILE A 1 113 ? 10.962 17.790 -1.911 1.00 98.06 113 ILE A O 1
ATOM 867 N N . ILE A 1 114 ? 10.332 16.023 -3.149 1.00 96.69 114 ILE A N 1
ATOM 868 C CA . ILE A 1 114 ? 9.063 15.804 -2.438 1.00 96.69 114 ILE A CA 1
ATOM 869 C C . ILE A 1 114 ? 9.338 15.498 -0.964 1.00 96.69 114 ILE A C 1
ATOM 871 O O . ILE A 1 114 ? 8.821 16.176 -0.084 1.00 96.69 114 ILE A O 1
ATOM 875 N N . LEU A 1 115 ? 10.220 14.535 -0.710 1.00 96.88 115 LEU A N 1
ATOM 876 C CA . LEU A 1 115 ? 10.560 14.087 0.634 1.00 96.88 115 LEU A CA 1
ATOM 877 C C . LEU A 1 115 ? 11.259 15.168 1.471 1.00 96.88 115 LEU A C 1
ATOM 879 O O . LEU A 1 115 ? 10.956 15.317 2.654 1.00 96.88 115 LEU A O 1
ATOM 883 N N . ASP A 1 116 ? 12.137 15.971 0.870 1.00 96.31 116 ASP A N 1
ATOM 884 C CA . ASP A 1 116 ? 12.771 17.106 1.545 1.00 96.31 116 ASP A CA 1
ATOM 885 C C . ASP A 1 116 ? 11.733 18.175 1.935 1.00 96.31 116 ASP A C 1
ATOM 887 O O . ASP A 1 116 ? 11.756 18.682 3.061 1.00 96.31 116 ASP A O 1
ATOM 891 N N . ASN A 1 117 ? 10.785 18.478 1.038 1.00 95.62 117 ASN A N 1
ATOM 892 C CA . ASN A 1 117 ? 9.700 19.433 1.295 1.00 95.62 117 ASN A CA 1
ATOM 893 C C . ASN A 1 117 ? 8.738 18.954 2.391 1.00 95.62 117 ASN A C 1
ATOM 895 O O . ASN A 1 117 ? 8.193 19.776 3.125 1.00 95.62 117 ASN A O 1
ATOM 899 N N . SER A 1 118 ? 8.567 17.641 2.528 1.00 90.62 118 SER A N 1
ATOM 900 C CA . SER A 1 118 ? 7.770 17.014 3.585 1.00 90.62 118 SER A CA 1
ATOM 901 C C . SER A 1 118 ? 8.562 16.746 4.874 1.00 90.62 118 SER A C 1
ATOM 903 O O . SER A 1 118 ? 8.052 16.116 5.801 1.00 90.62 118 SER A O 1
ATOM 905 N N . HIS A 1 119 ? 9.808 17.229 4.967 1.00 92.25 119 HIS A N 1
ATOM 906 C CA . HIS A 1 119 ? 10.7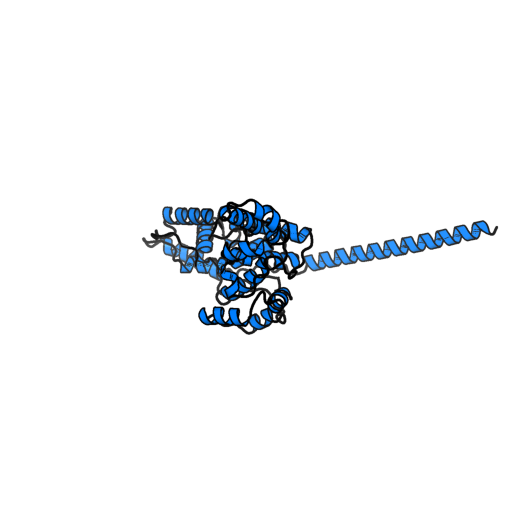05 17.029 6.112 1.00 92.25 119 HIS A CA 1
ATOM 907 C C . HIS A 1 119 ? 11.017 15.550 6.426 1.00 92.25 119 HIS A C 1
ATOM 909 O O . HIS A 1 119 ? 11.275 15.196 7.578 1.00 92.25 119 HIS A O 1
ATOM 915 N N . GLN A 1 120 ? 11.030 14.693 5.403 1.00 92.88 120 GLN A N 1
ATOM 916 C CA . GLN A 1 120 ? 11.356 13.263 5.468 1.00 92.88 120 GLN A CA 1
ATOM 917 C C . GLN A 1 120 ? 12.477 12.907 4.469 1.00 92.88 120 GLN A C 1
ATOM 919 O O . GLN A 1 120 ? 12.270 12.062 3.599 1.00 92.88 120 GLN A O 1
ATOM 924 N N . PRO A 1 121 ? 13.662 13.549 4.537 1.00 95.88 121 PRO A N 1
ATOM 925 C CA . PRO A 1 121 ? 14.719 13.370 3.540 1.00 95.88 121 PRO A CA 1
ATOM 926 C C . PRO A 1 121 ? 15.164 11.907 3.428 1.00 95.88 121 PRO A C 1
ATOM 928 O O . PRO A 1 121 ? 15.256 11.197 4.431 1.00 95.88 121 PRO A O 1
ATOM 931 N N . LEU A 1 122 ? 15.542 11.486 2.214 1.00 97.56 122 LEU A N 1
ATOM 932 C CA . LEU A 1 122 ? 15.958 10.106 1.940 1.00 97.56 122 LEU A CA 1
ATOM 933 C C . LEU A 1 122 ? 17.081 9.631 2.874 1.00 97.56 122 LEU A C 1
ATOM 935 O O . LEU A 1 122 ? 18.226 10.113 2.826 1.00 97.56 122 LEU A O 1
ATOM 939 N N . THR A 1 123 ? 16.776 8.591 3.640 1.00 97.31 123 THR A N 1
ATOM 940 C CA . THR A 1 123 ? 17.726 7.858 4.476 1.00 97.31 123 THR A CA 1
ATOM 941 C C . THR A 1 123 ? 18.697 7.021 3.633 1.00 97.31 123 THR A C 1
ATOM 943 O O . THR A 1 123 ? 18.534 6.840 2.422 1.00 97.31 123 THR A O 1
ATOM 946 N N . LEU A 1 124 ? 19.745 6.482 4.268 1.00 97.56 124 LEU A N 1
ATOM 947 C CA . LEU A 1 124 ? 20.681 5.571 3.596 1.00 97.56 124 LEU A CA 1
ATOM 948 C C . LEU A 1 124 ? 19.975 4.307 3.093 1.00 97.56 124 LEU A C 1
ATOM 950 O O . LEU A 1 124 ? 20.138 3.952 1.930 1.00 97.56 124 LEU A O 1
ATOM 954 N N . SER A 1 125 ? 19.142 3.677 3.924 1.00 97.44 125 SER A N 1
ATOM 955 C CA . SER A 1 125 ? 18.412 2.467 3.534 1.00 97.44 125 SER A CA 1
ATOM 956 C C . SER A 1 125 ? 17.435 2.716 2.386 1.00 97.44 125 SER A C 1
ATOM 958 O O . SER A 1 125 ? 17.305 1.876 1.505 1.00 97.44 125 SER A O 1
ATOM 960 N N . GLU A 1 126 ? 16.793 3.881 2.326 1.00 98.50 126 GLU A N 1
ATOM 961 C CA . GLU A 1 126 ? 15.910 4.237 1.208 1.00 98.50 126 GLU A CA 1
ATOM 962 C C . GLU A 1 126 ? 16.688 4.449 -0.094 1.00 98.50 126 GLU A C 1
ATOM 964 O O . GLU A 1 126 ? 16.268 3.972 -1.147 1.00 98.50 126 GLU A O 1
ATOM 969 N N . LYS A 1 127 ? 17.876 5.064 -0.033 1.00 98.50 127 LYS A N 1
ATOM 970 C CA . LYS A 1 127 ? 18.788 5.150 -1.189 1.00 98.50 127 LYS A CA 1
ATOM 971 C C . LYS A 1 127 ? 19.233 3.765 -1.664 1.00 98.50 127 LYS A C 1
ATOM 973 O O . LYS A 1 127 ? 19.292 3.528 -2.870 1.00 98.50 127 LYS A O 1
ATOM 978 N N . GLU A 1 128 ? 19.500 2.850 -0.735 1.00 98.44 128 GLU A N 1
ATOM 979 C CA . GLU A 1 128 ? 19.822 1.450 -1.035 1.00 98.44 128 GLU A CA 1
ATOM 980 C C . GLU A 1 128 ? 18.625 0.683 -1.631 1.00 98.44 128 GLU A C 1
ATOM 982 O O . GLU A 1 128 ? 18.805 -0.215 -2.453 1.00 98.44 128 GLU A O 1
ATOM 987 N N . ILE A 1 129 ? 17.387 1.014 -1.250 1.00 98.56 129 ILE A N 1
ATOM 988 C CA . ILE A 1 129 ? 16.181 0.441 -1.871 1.00 98.56 129 ILE A CA 1
ATOM 989 C C . ILE A 1 129 ? 16.071 0.927 -3.321 1.00 98.56 129 ILE A C 1
ATOM 991 O O . ILE A 1 129 ? 15.872 0.121 -4.231 1.00 98.56 129 ILE A O 1
ATOM 995 N N . LEU A 1 130 ? 16.255 2.232 -3.551 1.00 98.56 130 LEU A N 1
ATOM 996 C CA . LEU A 1 130 ? 16.158 2.848 -4.878 1.00 98.56 130 LEU A CA 1
ATOM 997 C C . LEU A 1 130 ? 17.223 2.337 -5.859 1.00 98.56 130 LEU A C 1
ATOM 999 O O . LEU A 1 130 ? 16.944 2.203 -7.048 1.00 98.56 130 LEU A O 1
ATOM 1003 N N . ASN A 1 131 ? 18.436 2.040 -5.384 1.00 97.50 131 ASN A N 1
ATOM 1004 C CA . ASN A 1 131 ? 19.525 1.530 -6.224 1.00 97.50 131 ASN A CA 1
ATOM 1005 C C . ASN A 1 131 ? 19.610 -0.015 -6.265 1.00 97.50 131 ASN A C 1
ATOM 1007 O O . ASN A 1 131 ? 20.432 -0.563 -7.005 1.00 97.50 131 ASN A O 1
ATOM 1011 N N . GLY A 1 132 ? 18.768 -0.714 -5.493 1.00 97.00 132 GLY A N 1
ATOM 1012 C CA . GLY A 1 132 ? 18.683 -2.174 -5.436 1.00 97.00 132 GLY A CA 1
ATOM 1013 C C . GLY A 1 132 ? 19.771 -2.879 -4.619 1.00 97.00 132 GLY A C 1
ATOM 1014 O O . GLY A 1 132 ? 19.954 -4.082 -4.796 1.00 97.00 132 GLY A O 1
ATOM 1015 N N . THR A 1 133 ? 20.510 -2.178 -3.753 1.00 97.50 133 THR A N 1
ATOM 1016 C CA . THR A 1 133 ? 21.505 -2.796 -2.855 1.00 97.50 133 THR A CA 1
ATOM 1017 C C . THR A 1 133 ? 20.949 -3.145 -1.475 1.00 97.50 133 THR A C 1
ATOM 1019 O O . THR A 1 133 ? 21.612 -3.853 -0.716 1.00 97.50 133 THR A O 1
ATOM 1022 N N . TYR A 1 134 ? 19.741 -2.690 -1.131 1.00 97.88 134 TYR A N 1
ATOM 1023 C CA . TYR A 1 134 ? 19.113 -3.010 0.150 1.00 97.88 134 TYR A CA 1
ATOM 1024 C C . TYR A 1 134 ? 18.692 -4.484 0.218 1.00 97.88 134 TYR A C 1
ATOM 1026 O O . TYR A 1 134 ? 17.902 -4.967 -0.591 1.00 97.88 134 TYR A O 1
ATOM 1034 N N . THR A 1 135 ? 19.191 -5.210 1.221 1.00 95.88 135 THR A N 1
ATOM 1035 C CA . THR A 1 135 ? 18.939 -6.657 1.395 1.00 95.88 135 THR A CA 1
ATOM 1036 C C . THR A 1 135 ? 17.998 -6.990 2.554 1.00 95.88 135 THR A C 1
ATOM 1038 O O . THR A 1 135 ? 17.667 -8.169 2.762 1.00 95.88 135 THR A O 1
ATOM 1041 N N . GLY A 1 136 ? 17.582 -5.963 3.301 1.00 96.38 136 GLY A N 1
ATOM 1042 C CA . GLY A 1 136 ? 16.691 -6.068 4.445 1.00 96.38 136 GLY A CA 1
ATOM 1043 C C . GLY A 1 136 ? 15.232 -6.308 4.062 1.00 96.38 136 GLY A C 1
ATOM 1044 O O . GLY A 1 136 ? 14.876 -6.532 2.902 1.00 96.38 136 GLY A O 1
ATOM 1045 N N . TYR A 1 137 ? 14.387 -6.272 5.083 1.00 98.00 137 TYR A N 1
ATOM 1046 C CA . TYR A 1 137 ? 12.951 -6.488 4.973 1.00 98.00 137 TYR A CA 1
ATOM 1047 C C . TYR A 1 137 ? 12.187 -5.172 4.793 1.00 98.00 137 TYR A C 1
ATOM 1049 O O . TYR A 1 137 ? 12.675 -4.109 5.168 1.00 98.00 137 TYR A O 1
ATOM 1057 N N . ILE A 1 138 ? 10.979 -5.243 4.237 1.00 98.25 138 ILE A N 1
ATOM 1058 C CA . ILE A 1 138 ? 10.073 -4.092 4.136 1.00 98.25 138 ILE A CA 1
ATOM 1059 C C . ILE A 1 138 ? 9.660 -3.661 5.548 1.00 98.25 138 ILE A C 1
ATOM 1061 O O . ILE A 1 138 ? 9.255 -4.494 6.364 1.00 98.25 138 ILE A O 1
ATOM 1065 N N . GLN A 1 139 ? 9.746 -2.359 5.820 1.00 97.44 139 GLN A N 1
ATOM 1066 C CA . GLN A 1 139 ? 9.377 -1.758 7.100 1.00 97.44 139 GLN A CA 1
ATOM 1067 C C . GLN A 1 139 ? 8.369 -0.630 6.894 1.00 97.44 139 GLN A C 1
ATOM 1069 O O . GLN A 1 139 ? 8.514 0.150 5.954 1.00 97.44 139 GLN A O 1
ATOM 1074 N N . PHE A 1 140 ? 7.396 -0.514 7.796 1.00 96.88 140 PHE A N 1
ATOM 1075 C CA . PHE A 1 140 ? 6.444 0.597 7.861 1.00 96.88 140 PHE A CA 1
ATOM 1076 C C . PHE A 1 140 ? 6.545 1.268 9.223 1.00 96.88 140 PHE A C 1
ATOM 1078 O O . PHE A 1 140 ? 6.391 0.604 10.247 1.00 96.88 140 PHE A O 1
ATOM 1085 N N . ASN A 1 141 ? 6.809 2.566 9.251 1.00 95.44 141 ASN A N 1
ATOM 1086 C CA . ASN A 1 141 ? 6.852 3.361 10.470 1.00 95.44 141 ASN A CA 1
ATOM 1087 C C . ASN A 1 141 ? 6.535 4.829 10.155 1.00 95.44 141 ASN A C 1
ATOM 1089 O O . ASN A 1 141 ? 6.440 5.231 8.999 1.00 95.44 141 ASN A O 1
ATOM 1093 N N . SER A 1 142 ? 6.409 5.651 11.195 1.00 92.12 142 SER A N 1
ATOM 1094 C CA . SER A 1 142 ? 6.055 7.065 11.051 1.00 92.12 142 SER A CA 1
ATOM 1095 C C . SER A 1 142 ? 7.104 7.920 10.330 1.00 92.12 142 SER A C 1
ATOM 1097 O O . SER A 1 142 ? 6.808 9.065 10.011 1.00 92.12 142 SER A O 1
ATOM 1099 N N . THR A 1 143 ? 8.323 7.416 10.114 1.00 93.12 143 THR A N 1
ATOM 1100 C CA . THR A 1 143 ? 9.413 8.156 9.456 1.00 93.12 143 THR A CA 1
ATOM 1101 C C . THR A 1 143 ? 9.627 7.734 8.004 1.00 93.12 143 THR A C 1
ATOM 1103 O O . THR A 1 143 ? 10.528 8.252 7.362 1.00 93.12 143 THR A O 1
ATOM 1106 N N . ASN A 1 144 ? 8.868 6.765 7.482 1.00 95.62 144 ASN A N 1
ATOM 1107 C CA . ASN A 1 144 ? 9.007 6.318 6.091 1.00 95.62 144 ASN A CA 1
ATOM 1108 C C . ASN A 1 144 ? 7.675 6.208 5.333 1.00 95.62 144 ASN A C 1
ATOM 1110 O O . ASN A 1 144 ? 7.663 5.776 4.179 1.00 95.62 144 ASN A O 1
ATOM 1114 N N . THR A 1 145 ? 6.564 6.614 5.958 1.00 94.00 145 THR A N 1
ATOM 1115 C CA . THR A 1 145 ? 5.199 6.550 5.412 1.00 94.00 145 THR A CA 1
ATOM 1116 C C . THR A 1 145 ? 5.108 7.083 3.980 1.00 94.00 145 THR A C 1
ATOM 1118 O O . THR A 1 145 ? 4.529 6.424 3.112 1.00 94.00 145 THR A O 1
ATOM 1121 N N . GLU A 1 146 ? 5.706 8.248 3.722 1.00 95.88 146 GLU A N 1
ATOM 1122 C CA . GLU A 1 146 ? 5.649 8.914 2.420 1.00 95.88 146 GLU A CA 1
ATOM 1123 C C . GLU A 1 146 ? 6.551 8.242 1.383 1.00 95.88 146 GLU A C 1
ATOM 1125 O O . GLU A 1 146 ? 6.090 7.936 0.284 1.00 95.88 146 GLU A O 1
ATOM 1130 N N . PHE A 1 147 ? 7.798 7.912 1.738 1.00 98.38 147 PHE A N 1
ATOM 1131 C CA . PHE A 1 147 ? 8.699 7.168 0.854 1.00 98.38 147 PHE A CA 1
ATOM 1132 C C . PHE A 1 147 ? 8.061 5.850 0.398 1.00 98.38 147 PHE A C 1
ATOM 1134 O O . PHE A 1 147 ? 7.984 5.568 -0.800 1.00 98.38 147 PHE A O 1
ATOM 1141 N N . VAL A 1 148 ? 7.554 5.065 1.353 1.00 98.25 148 VAL A N 1
ATOM 1142 C CA . VAL A 1 148 ? 6.913 3.773 1.090 1.00 98.25 148 VAL A CA 1
ATOM 1143 C C . VAL A 1 148 ? 5.708 3.947 0.169 1.00 98.25 148 VAL A C 1
ATOM 1145 O O . VAL A 1 148 ? 5.578 3.198 -0.800 1.00 98.25 148 VAL A O 1
ATOM 1148 N N . GLN A 1 149 ? 4.851 4.940 0.427 1.00 97.94 149 GLN A N 1
ATOM 1149 C CA . GLN A 1 149 ? 3.706 5.230 -0.432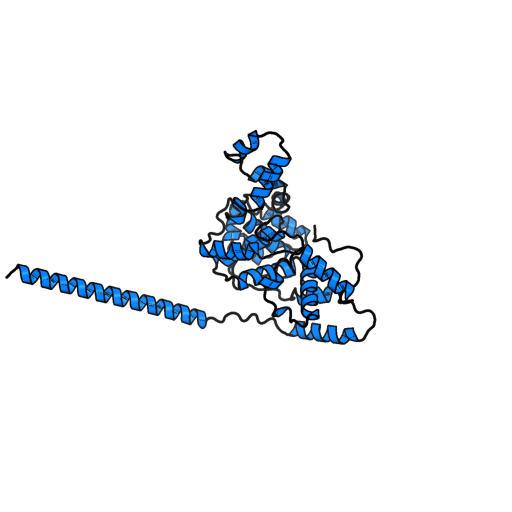 1.00 97.94 149 GLN A CA 1
ATOM 1150 C C . GLN A 1 149 ? 4.131 5.560 -1.863 1.00 97.94 149 GLN A C 1
ATOM 1152 O O . GLN A 1 149 ? 3.588 4.977 -2.798 1.00 97.94 149 GLN A O 1
ATOM 1157 N N . LEU A 1 150 ? 5.074 6.486 -2.052 1.00 98.31 150 LEU A N 1
ATOM 1158 C CA . LEU A 1 150 ? 5.477 6.959 -3.379 1.00 98.31 150 LEU A CA 1
ATOM 1159 C C . LEU A 1 150 ? 6.140 5.846 -4.199 1.00 98.31 150 LEU A C 1
ATOM 1161 O O . LEU A 1 150 ? 5.830 5.665 -5.378 1.00 98.31 150 LEU A O 1
ATOM 1165 N N . VAL A 1 151 ? 7.007 5.056 -3.562 1.00 98.62 151 VAL A N 1
ATOM 1166 C CA . VAL A 1 151 ? 7.694 3.929 -4.201 1.00 98.62 151 VAL A CA 1
ATOM 1167 C C . VAL A 1 151 ? 6.711 2.827 -4.588 1.00 98.62 151 VAL A C 1
ATOM 1169 O O . VAL A 1 151 ? 6.743 2.345 -5.722 1.00 98.62 151 VAL A O 1
ATOM 1172 N N . LEU A 1 152 ? 5.813 2.439 -3.680 1.00 98.75 152 LEU A N 1
ATOM 1173 C CA . LEU A 1 152 ? 4.819 1.408 -3.967 1.00 98.75 152 LEU A CA 1
ATOM 1174 C C . LEU A 1 152 ? 3.761 1.886 -4.965 1.00 98.75 152 LEU A C 1
ATOM 1176 O O . LEU A 1 152 ? 3.307 1.088 -5.781 1.00 98.75 152 LEU A O 1
ATOM 1180 N N . TRP A 1 153 ? 3.383 3.169 -4.939 1.00 98.31 153 TRP A N 1
ATOM 1181 C CA . TRP A 1 153 ? 2.505 3.765 -5.949 1.00 98.31 153 TRP A CA 1
ATOM 1182 C C . TRP A 1 153 ? 3.134 3.623 -7.331 1.00 98.31 153 TRP A C 1
ATOM 1184 O O . TRP A 1 153 ? 2.494 3.093 -8.243 1.00 98.31 153 TRP A O 1
ATOM 1194 N N . GLY A 1 154 ? 4.400 4.027 -7.471 1.00 98.12 154 GLY A N 1
ATOM 1195 C CA . GLY A 1 154 ? 5.133 3.865 -8.717 1.00 98.12 154 GLY A CA 1
ATOM 1196 C C . GLY A 1 154 ? 5.225 2.406 -9.154 1.00 98.12 154 GLY A C 1
ATOM 1197 O O . GLY A 1 154 ? 4.989 2.101 -10.321 1.00 98.12 154 GLY A O 1
ATOM 1198 N N . LEU A 1 155 ? 5.479 1.486 -8.226 1.00 98.62 155 LEU A N 1
ATOM 1199 C CA . LEU A 1 155 ? 5.505 0.060 -8.528 1.00 98.62 155 LEU A CA 1
ATOM 1200 C C . LEU A 1 155 ? 4.152 -0.431 -9.070 1.00 98.62 155 LEU A C 1
ATOM 1202 O O . LEU A 1 155 ? 4.099 -0.942 -10.187 1.00 98.62 155 LEU A O 1
ATOM 1206 N N . GLY A 1 156 ? 3.066 -0.224 -8.322 1.00 97.88 156 GLY A N 1
ATOM 1207 C CA . GLY A 1 156 ? 1.763 -0.816 -8.629 1.00 97.88 156 GLY A CA 1
ATOM 1208 C C . GLY A 1 156 ? 1.081 -0.247 -9.869 1.00 97.88 156 GLY A C 1
ATOM 1209 O O . GLY A 1 156 ? 0.397 -0.973 -10.586 1.00 97.88 156 GLY A O 1
ATOM 1210 N N . ILE A 1 157 ? 1.261 1.045 -10.165 1.00 95.81 157 ILE A N 1
ATOM 1211 C CA . ILE A 1 157 ? 0.612 1.652 -11.336 1.00 95.81 157 ILE A CA 1
ATOM 1212 C C . ILE A 1 157 ? 1.358 1.334 -12.639 1.00 95.81 157 ILE A C 1
ATOM 1214 O O . ILE A 1 157 ? 0.738 1.255 -13.698 1.00 95.81 157 ILE A O 1
ATOM 1218 N N . ASN A 1 158 ? 2.679 1.134 -12.593 1.00 96.88 158 ASN A N 1
ATOM 1219 C CA . ASN A 1 158 ? 3.478 0.881 -13.796 1.00 96.88 158 ASN A CA 1
ATOM 1220 C C . ASN A 1 158 ? 3.684 -0.607 -14.091 1.00 96.88 158 ASN A C 1
ATOM 1222 O O . ASN A 1 158 ? 3.944 -0.953 -15.247 1.00 96.88 158 ASN A O 1
ATOM 1226 N N . ASN A 1 159 ? 3.579 -1.480 -13.085 1.00 97.56 159 ASN A N 1
ATOM 1227 C CA . ASN A 1 159 ? 3.767 -2.909 -13.285 1.00 97.56 159 ASN A CA 1
ATOM 1228 C C . ASN A 1 159 ? 2.676 -3.506 -14.186 1.00 97.56 159 ASN A C 1
ATOM 1230 O O . ASN A 1 159 ? 1.484 -3.236 -14.035 1.00 97.56 159 ASN A O 1
ATOM 1234 N N . ASN A 1 160 ? 3.090 -4.337 -15.136 1.00 95.25 160 ASN A N 1
ATOM 1235 C CA . ASN A 1 160 ? 2.207 -5.018 -16.062 1.00 95.25 160 ASN A CA 1
ATOM 1236 C C . ASN A 1 160 ? 1.358 -6.047 -15.316 1.00 95.25 160 ASN A C 1
ATOM 1238 O O . ASN A 1 160 ? 1.812 -7.136 -14.968 1.00 95.25 160 ASN A O 1
ATOM 1242 N N . ASN A 1 161 ? 0.099 -5.678 -15.104 1.00 93.69 161 ASN A N 1
ATOM 1243 C CA . ASN A 1 161 ? -0.884 -6.482 -14.405 1.00 93.69 161 ASN A CA 1
ATOM 1244 C C . ASN A 1 161 ? -2.219 -6.457 -15.144 1.00 93.69 161 ASN A C 1
ATOM 1246 O O . ASN A 1 161 ? -2.604 -5.431 -15.708 1.00 93.69 161 ASN A O 1
ATOM 1250 N N . THR A 1 162 ? -2.990 -7.544 -15.098 1.00 92.62 162 THR A N 1
ATOM 1251 C CA . THR A 1 162 ? -4.354 -7.553 -15.649 1.00 92.62 162 THR A CA 1
ATOM 1252 C C . THR A 1 162 ? -5.295 -6.587 -14.929 1.00 92.62 162 THR A C 1
ATOM 1254 O O . THR A 1 162 ? -6.212 -6.077 -15.565 1.00 92.62 162 THR A O 1
ATOM 1257 N N . ILE A 1 163 ? -5.058 -6.281 -13.647 1.00 94.75 163 ILE A N 1
ATOM 1258 C CA . ILE A 1 163 ? -5.785 -5.225 -12.920 1.00 94.75 163 ILE A CA 1
ATOM 1259 C C . ILE A 1 163 ? -5.592 -3.872 -13.605 1.00 94.75 163 ILE A C 1
ATOM 1261 O O . ILE A 1 163 ? -6.560 -3.151 -13.836 1.00 94.75 163 ILE A O 1
ATOM 1265 N N . ILE A 1 164 ? -4.357 -3.547 -13.991 1.00 91.56 164 ILE A N 1
ATOM 1266 C CA . ILE A 1 164 ? -4.063 -2.285 -14.664 1.00 91.56 164 ILE A CA 1
ATOM 1267 C C . ILE A 1 164 ? -4.492 -2.324 -16.124 1.00 91.56 164 ILE A C 1
ATOM 1269 O O . ILE A 1 164 ? -5.122 -1.390 -16.584 1.00 91.56 164 ILE A O 1
ATOM 1273 N N . THR A 1 165 ? -4.184 -3.387 -16.864 1.00 88.88 165 THR A N 1
ATOM 1274 C CA . THR A 1 165 ? -4.359 -3.421 -18.328 1.00 88.88 165 THR A CA 1
ATOM 1275 C C . THR A 1 165 ? -5.781 -3.754 -18.781 1.00 88.88 165 THR A C 1
ATOM 1277 O O . THR A 1 165 ? -6.144 -3.450 -19.916 1.00 88.88 165 THR A O 1
ATOM 1280 N N . LYS A 1 166 ? -6.590 -4.390 -17.923 1.00 86.94 166 LYS A N 1
ATOM 1281 C CA . LYS A 1 166 ? -7.954 -4.854 -18.249 1.00 86.94 166 LYS A CA 1
ATOM 1282 C C . LYS A 1 166 ? -8.990 -4.539 -17.166 1.00 86.94 166 LYS A C 1
ATOM 1284 O O . LYS A 1 166 ? -10.165 -4.855 -17.344 1.00 86.94 166 LYS A O 1
ATOM 1289 N N . GLY A 1 167 ? -8.567 -3.985 -16.032 1.00 90.06 167 GLY A N 1
ATOM 1290 C CA . GLY A 1 167 ? -9.444 -3.734 -14.897 1.00 90.06 167 GLY A CA 1
ATOM 1291 C C . GLY A 1 167 ? -10.215 -2.412 -14.979 1.00 90.06 167 GLY A C 1
ATOM 1292 O O . GLY A 1 167 ? -10.199 -1.717 -16.002 1.00 90.06 167 GLY A O 1
ATOM 1293 N N . PRO A 1 168 ? -10.896 -2.048 -13.877 1.00 90.06 168 PRO A N 1
ATOM 1294 C CA . PRO A 1 168 ? -11.779 -0.886 -13.807 1.00 90.06 168 PRO A CA 1
ATOM 1295 C C . PRO A 1 168 ? -11.119 0.432 -14.213 1.00 90.06 168 PRO A C 1
ATOM 1297 O O . PRO A 1 168 ? -11.776 1.252 -14.845 1.00 90.06 168 PRO A O 1
ATOM 1300 N N . ILE A 1 169 ? -9.824 0.620 -13.927 1.00 87.62 169 ILE A N 1
ATOM 1301 C CA . ILE A 1 169 ? -9.115 1.867 -14.247 1.00 87.62 169 ILE A CA 1
ATOM 1302 C C . ILE A 1 169 ? -9.070 2.141 -15.759 1.00 87.62 169 ILE A C 1
ATOM 1304 O O . ILE A 1 169 ? -9.303 3.269 -16.190 1.00 87.62 169 ILE A O 1
ATOM 1308 N N . ILE A 1 170 ? -8.871 1.118 -16.594 1.00 83.31 170 ILE A N 1
ATOM 1309 C CA . ILE A 1 170 ? -8.885 1.274 -18.058 1.00 83.31 170 ILE A CA 1
ATOM 1310 C C . ILE A 1 170 ? -10.309 1.424 -18.569 1.00 83.31 170 ILE A C 1
ATOM 1312 O O . ILE A 1 170 ? -10.574 2.321 -19.367 1.00 83.31 170 ILE A O 1
ATOM 1316 N N . ASN A 1 171 ? -11.236 0.601 -18.077 1.00 80.56 171 ASN A N 1
ATOM 1317 C CA . ASN A 1 171 ? -12.634 0.666 -18.500 1.00 80.56 171 ASN A CA 1
ATOM 1318 C C . ASN A 1 171 ? -13.235 2.048 -18.218 1.00 80.56 171 ASN A C 1
ATOM 1320 O O . ASN A 1 171 ? -13.840 2.652 -19.098 1.00 80.56 171 ASN A O 1
ATOM 1324 N N . ALA A 1 172 ? -13.009 2.584 -17.021 1.00 81.12 172 ALA A N 1
ATOM 1325 C CA . ALA A 1 172 ? -13.469 3.911 -16.646 1.00 81.12 172 ALA A CA 1
ATOM 1326 C C . ALA A 1 172 ? -12.763 5.023 -17.441 1.00 81.12 172 ALA A C 1
ATOM 1328 O O . ALA A 1 172 ? -13.418 5.982 -17.835 1.00 81.12 172 ALA A O 1
ATOM 1329 N N . SER A 1 173 ? -11.474 4.868 -17.768 1.00 75.69 173 SER A N 1
ATOM 1330 C CA . SER A 1 173 ? -10.768 5.811 -18.652 1.00 75.69 173 SER A CA 1
ATOM 1331 C C . SER A 1 173 ? -11.372 5.850 -20.061 1.00 75.69 173 SER A C 1
ATOM 1333 O O . SER A 1 173 ? -11.511 6.924 -20.642 1.00 75.69 173 SER A O 1
ATOM 1335 N N . ILE A 1 174 ? -11.770 4.693 -20.604 1.00 72.50 174 ILE A N 1
ATOM 1336 C CA . ILE A 1 174 ? -12.454 4.592 -21.904 1.00 72.50 174 ILE A CA 1
ATOM 1337 C C . ILE A 1 174 ? -13.839 5.245 -21.831 1.00 72.50 174 ILE A C 1
ATOM 1339 O O . ILE A 1 174 ? -14.177 6.051 -22.694 1.00 72.50 174 ILE A O 1
ATOM 1343 N N . LEU A 1 175 ? -14.622 4.952 -20.787 1.00 72.44 175 LEU A N 1
ATOM 1344 C CA . LEU A 1 175 ? -15.943 5.561 -20.591 1.00 72.44 175 LEU A CA 1
ATOM 1345 C C . LEU A 1 175 ? -15.857 7.086 -20.450 1.00 72.44 175 LEU A C 1
ATOM 1347 O O . LEU A 1 175 ? -16.670 7.807 -21.027 1.00 72.44 175 LEU A O 1
ATOM 1351 N N . TYR A 1 176 ? -14.854 7.587 -19.727 1.00 70.69 176 TYR A N 1
ATOM 1352 C CA . TYR A 1 176 ? -14.609 9.020 -19.621 1.00 70.69 176 TYR A CA 1
ATOM 1353 C C . TYR A 1 176 ? -14.241 9.629 -20.982 1.00 70.69 176 TYR A C 1
ATOM 1355 O O . TYR A 1 176 ? -14.831 10.640 -21.363 1.00 70.69 176 TYR A O 1
ATOM 1363 N N . ALA A 1 177 ? -13.356 8.982 -21.753 1.00 68.00 177 ALA A N 1
ATOM 1364 C CA . ALA A 1 177 ? -12.993 9.400 -23.112 1.00 68.00 177 ALA A CA 1
ATOM 1365 C C . ALA A 1 177 ? -14.211 9.522 -24.044 1.00 68.00 177 ALA A C 1
ATOM 1367 O O . ALA A 1 177 ? -14.294 10.470 -24.830 1.00 68.00 177 ALA A O 1
ATOM 1368 N N . ASP A 1 178 ? -15.141 8.569 -23.942 1.00 66.00 178 ASP A N 1
ATOM 1369 C CA . ASP A 1 178 ? -16.397 8.546 -24.695 1.00 66.00 178 ASP A CA 1
ATOM 1370 C C . ASP A 1 178 ? -17.345 9.670 -24.239 1.00 66.00 178 ASP A C 1
ATOM 1372 O O . ASP A 1 178 ? -18.032 10.270 -25.063 1.00 66.00 178 ASP A O 1
ATOM 1376 N N . SER A 1 179 ? -17.367 10.003 -22.941 1.00 67.25 179 SER A N 1
ATOM 1377 C CA . SER A 1 179 ? -18.227 11.070 -22.402 1.00 67.25 179 SER A CA 1
ATOM 1378 C C . SER A 1 179 ? -17.821 12.474 -22.865 1.00 67.25 179 SER A C 1
ATOM 1380 O O . SER A 1 179 ? -18.682 13.328 -23.070 1.00 67.25 179 SER A O 1
ATOM 1382 N N . ILE A 1 180 ? -16.520 12.706 -23.069 1.00 67.06 180 ILE A N 1
ATOM 1383 C CA . ILE A 1 180 ? -15.985 13.999 -23.519 1.00 67.06 180 ILE A CA 1
ATOM 1384 C C . ILE A 1 180 ? -15.961 14.136 -25.049 1.00 67.06 180 ILE A C 1
ATOM 1386 O O . ILE A 1 180 ? -15.833 15.249 -25.555 1.00 67.06 180 ILE A O 1
ATOM 1390 N N . ASN A 1 181 ? -16.104 13.034 -25.798 1.00 60.72 181 ASN A N 1
ATOM 1391 C CA . ASN A 1 181 ? -16.065 13.028 -27.261 1.00 60.72 181 ASN A CA 1
ATOM 1392 C C . ASN A 1 181 ? -17.347 12.429 -27.851 1.00 60.72 181 ASN A C 1
ATOM 1394 O O . ASN A 1 181 ? -17.487 11.220 -28.003 1.00 60.72 181 ASN A O 1
ATOM 1398 N N . SER A 1 182 ? -18.246 13.287 -28.325 1.00 54.94 182 SER A N 1
ATOM 1399 C CA . SER A 1 182 ? -19.486 12.918 -29.028 1.00 54.94 182 SER A CA 1
ATOM 1400 C C . SER A 1 182 ? -19.285 12.281 -30.420 1.00 54.94 182 SER A C 1
ATOM 1402 O O . SER A 1 182 ? -20.253 12.122 -31.165 1.00 54.94 182 SER A O 1
ATOM 1404 N N . ASN A 1 183 ? -18.059 11.891 -30.805 1.00 54.38 183 ASN A N 1
ATOM 1405 C CA . ASN A 1 183 ? -17.749 11.365 -32.136 1.00 54.38 183 ASN A CA 1
ATOM 1406 C C . ASN A 1 183 ? -17.242 9.909 -32.090 1.00 54.38 183 ASN A C 1
ATOM 1408 O O . ASN A 1 183 ? -16.162 9.605 -31.585 1.00 54.38 183 ASN A O 1
ATOM 1412 N N . SER A 1 184 ? -18.034 9.012 -32.684 1.00 54.56 184 SER A N 1
ATOM 1413 C CA . SER A 1 184 ? -17.882 7.543 -32.753 1.00 54.56 184 SER A CA 1
ATOM 1414 C C . SER A 1 184 ? -16.531 7.001 -33.262 1.00 54.56 184 SER A C 1
ATOM 1416 O O . SER A 1 184 ? -16.257 5.806 -33.149 1.00 54.56 184 SER A O 1
ATOM 1418 N N . THR A 1 185 ? -15.661 7.862 -33.787 1.00 53.28 185 THR A N 1
ATOM 1419 C CA . THR A 1 185 ? -14.346 7.528 -34.350 1.00 53.28 185 THR A CA 1
ATOM 1420 C C . THR A 1 185 ? -13.277 7.213 -33.295 1.00 53.28 185 THR A C 1
ATOM 1422 O O . THR A 1 185 ? -12.293 6.543 -33.622 1.00 53.28 185 THR A O 1
ATOM 1425 N N . LEU A 1 186 ? -13.453 7.619 -32.028 1.00 53.06 186 LEU A N 1
ATOM 1426 C CA . LEU A 1 186 ? -12.501 7.271 -30.963 1.00 53.06 186 LEU A CA 1
ATOM 1427 C C . LEU A 1 186 ? -12.574 5.791 -30.563 1.00 53.06 186 LEU A C 1
ATOM 1429 O O . LEU A 1 186 ? -11.525 5.214 -30.301 1.00 53.06 186 LEU A O 1
ATOM 1433 N N . ARG A 1 187 ? -13.751 5.138 -30.618 1.00 50.62 187 ARG A N 1
ATOM 1434 C CA . ARG A 1 187 ? -13.864 3.678 -30.393 1.00 50.62 187 ARG A CA 1
ATOM 1435 C C . ARG A 1 187 ? -12.918 2.897 -31.304 1.00 50.62 187 ARG A C 1
ATOM 1437 O O . ARG A 1 187 ? -12.225 1.994 -30.849 1.00 50.62 187 ARG A O 1
ATOM 1444 N N . GLN A 1 188 ? -12.855 3.279 -32.581 1.00 47.91 188 GLN A N 1
ATOM 1445 C CA . GLN A 1 188 ? -12.006 2.619 -33.572 1.00 47.91 188 GLN A CA 1
ATOM 1446 C C . GLN A 1 188 ? -10.516 2.929 -33.340 1.00 47.91 188 GLN A C 1
ATOM 1448 O O . GLN A 1 188 ? -9.692 2.023 -33.425 1.00 47.91 188 GLN A O 1
ATOM 1453 N N . LYS A 1 189 ? -10.166 4.165 -32.950 1.00 47.50 189 LYS A N 1
ATOM 1454 C CA . LYS A 1 189 ? -8.775 4.580 -32.670 1.00 47.50 189 LYS A CA 1
ATOM 1455 C C . LYS A 1 189 ? -8.220 4.068 -31.330 1.00 47.50 189 LYS A C 1
ATOM 1457 O O . LYS A 1 189 ? -7.060 3.671 -31.280 1.00 47.50 189 LYS A O 1
ATOM 1462 N N . LEU A 1 190 ? -9.036 4.003 -30.277 1.00 50.16 190 LEU A N 1
ATOM 1463 C CA . LEU A 1 190 ? -8.693 3.381 -28.988 1.00 50.16 190 LEU A CA 1
ATOM 1464 C C . LEU A 1 190 ? -8.543 1.858 -29.119 1.00 50.16 190 LEU A C 1
ATOM 1466 O O . LEU A 1 190 ? -7.730 1.259 -28.422 1.00 50.16 190 LEU A O 1
ATOM 1470 N N . SER A 1 191 ? -9.268 1.234 -30.055 1.00 44.97 191 SER A N 1
ATOM 1471 C CA . SER A 1 191 ? -9.082 -0.183 -30.396 1.00 44.97 191 SER A CA 1
ATOM 1472 C C . SER A 1 191 ? -7.867 -0.463 -31.298 1.00 44.97 191 SER A C 1
ATOM 1474 O O . SER A 1 191 ? -7.503 -1.625 -31.462 1.00 44.97 191 SER A O 1
ATOM 1476 N N . GLN A 1 192 ? -7.239 0.564 -31.897 1.00 39.84 192 GLN A N 1
ATOM 1477 C CA . GLN A 1 192 ? -6.237 0.400 -32.966 1.00 39.84 192 GLN A CA 1
ATOM 1478 C C . GLN A 1 192 ? -5.049 1.388 -32.900 1.00 39.84 192 GLN A C 1
ATOM 1480 O O . GLN A 1 192 ? -4.638 1.897 -33.936 1.00 39.84 192 GLN A O 1
ATOM 1485 N N . ASN A 1 193 ? -4.429 1.601 -31.729 1.00 40.81 193 ASN A N 1
ATOM 1486 C CA . ASN A 1 193 ? -3.125 2.294 -31.540 1.00 40.81 193 ASN A CA 1
ATOM 1487 C C . ASN A 1 193 ? -3.123 3.759 -31.047 1.00 40.81 193 ASN A C 1
ATOM 1489 O O . ASN A 1 193 ? -2.111 4.443 -31.194 1.00 40.81 193 ASN A O 1
ATOM 1493 N N . VAL A 1 194 ? -4.165 4.236 -30.364 1.00 42.88 194 VAL A N 1
ATOM 1494 C CA . VAL A 1 194 ? -3.957 5.243 -29.304 1.00 42.88 194 VAL A CA 1
ATOM 1495 C C . VAL A 1 194 ? -3.944 4.469 -28.003 1.00 42.88 194 VAL A C 1
ATOM 1497 O O . VAL A 1 194 ? -4.932 3.820 -27.668 1.00 42.88 194 VAL A O 1
ATOM 1500 N N . THR A 1 195 ? -2.814 4.455 -27.305 1.00 47.12 195 THR A N 1
ATOM 1501 C CA . THR A 1 195 ? -2.755 3.751 -26.032 1.00 47.12 195 THR A CA 1
ATOM 1502 C C . THR A 1 195 ? -3.844 4.311 -25.101 1.00 47.12 195 THR A C 1
ATOM 1504 O O . THR A 1 195 ? -3.993 5.535 -25.017 1.00 47.12 195 THR A O 1
ATOM 1507 N N . PRO A 1 196 ? -4.593 3.466 -24.365 1.00 50.22 196 PRO A N 1
ATOM 1508 C CA . PRO A 1 196 ? -5.535 3.916 -23.329 1.00 50.22 196 PRO A CA 1
ATOM 1509 C C . PRO A 1 196 ? -4.925 4.927 -22.334 1.00 50.22 196 PRO A C 1
ATOM 1511 O O . PRO A 1 196 ? -5.633 5.650 -21.637 1.00 50.22 196 PRO A O 1
ATOM 1514 N N . TYR A 1 197 ? -3.592 4.994 -22.303 1.00 50.88 197 TYR A N 1
ATOM 1515 C CA . TYR A 1 197 ? -2.753 5.845 -21.475 1.00 50.88 197 TYR A CA 1
ATOM 1516 C C . TYR A 1 197 ? -2.966 7.347 -21.642 1.00 50.88 197 TYR A C 1
ATOM 1518 O O . TYR A 1 197 ? -2.836 8.042 -20.646 1.00 50.88 197 TYR A O 1
ATOM 1526 N N . GLY A 1 198 ? -3.331 7.857 -22.823 1.00 51.56 198 GLY A N 1
ATOM 1527 C CA . GLY A 1 198 ? -3.496 9.309 -23.010 1.00 51.56 198 GLY A CA 1
ATOM 1528 C C . GLY A 1 198 ? -4.705 9.912 -22.281 1.00 51.56 198 GLY A C 1
ATOM 1529 O O . GLY A 1 198 ? -4.659 11.068 -21.874 1.00 51.56 198 GLY A O 1
ATOM 1530 N N . VAL A 1 199 ? -5.780 9.135 -22.099 1.00 52.78 199 VAL A N 1
ATOM 1531 C CA . VAL A 1 199 ? -6.980 9.574 -21.358 1.00 52.78 199 VAL A CA 1
ATOM 1532 C C . VAL A 1 199 ? -6.925 9.114 -19.903 1.00 52.78 199 VAL A C 1
ATOM 1534 O O . VAL A 1 199 ? -7.324 9.850 -19.004 1.00 52.78 199 VAL A O 1
ATOM 1537 N N . ALA A 1 200 ? -6.354 7.931 -19.648 1.00 56.16 200 ALA A N 1
ATOM 1538 C CA . ALA A 1 200 ? -6.119 7.462 -18.289 1.00 56.16 200 ALA A CA 1
ATOM 1539 C C . ALA A 1 200 ? -5.158 8.378 -17.520 1.00 56.16 200 ALA A C 1
ATOM 1541 O O . ALA A 1 200 ? -5.324 8.519 -16.315 1.00 56.16 200 ALA A O 1
ATOM 1542 N N . SER A 1 201 ? -4.187 9.024 -18.183 1.00 58.78 201 SER A N 1
ATOM 1543 C CA . SER A 1 201 ? -3.127 9.806 -17.530 1.00 58.78 201 SER A CA 1
ATOM 1544 C C . SER A 1 201 ? -3.582 11.054 -16.778 1.00 58.78 201 SER A C 1
ATOM 1546 O O . SER A 1 201 ? -2.752 11.613 -16.084 1.00 58.78 201 SER A O 1
ATOM 1548 N N . SER A 1 202 ? -4.826 11.523 -16.910 1.00 68.19 202 SER A N 1
ATOM 1549 C CA . SER A 1 202 ? -5.304 12.746 -16.234 1.00 68.19 202 SER A CA 1
ATOM 1550 C C . SER A 1 202 ? -6.556 12.561 -15.375 1.00 68.19 202 SER A C 1
ATOM 1552 O O . SER A 1 202 ? -6.900 13.464 -14.618 1.00 68.19 202 SER A O 1
ATOM 1554 N N . TYR A 1 203 ? -7.239 11.418 -15.479 1.00 77.38 203 TYR A N 1
ATOM 1555 C CA . TYR A 1 203 ? -8.571 11.246 -14.891 1.00 77.38 203 TYR A CA 1
ATOM 1556 C C . TYR A 1 203 ? -8.558 10.810 -13.419 1.00 77.38 203 TYR A C 1
ATOM 1558 O O . TYR A 1 203 ? -9.428 11.207 -12.646 1.00 77.38 203 TYR A O 1
ATOM 1566 N N . PHE A 1 204 ? -7.571 10.012 -13.017 1.00 88.88 204 PHE A N 1
ATOM 1567 C CA . PHE A 1 204 ? -7.470 9.465 -11.665 1.00 88.88 204 PHE A CA 1
ATOM 1568 C C . PHE A 1 204 ? -6.348 10.131 -10.882 1.00 88.88 204 PHE A C 1
ATOM 1570 O O . PHE A 1 204 ? -5.354 10.555 -11.463 1.00 88.88 204 PHE A O 1
ATOM 1577 N N . ALA A 1 205 ? -6.451 10.171 -9.553 1.00 89.62 205 ALA A N 1
ATOM 1578 C CA . ALA A 1 205 ? -5.369 10.699 -8.723 1.00 89.62 205 ALA A CA 1
ATOM 1579 C C . ALA A 1 205 ? -4.068 9.896 -8.926 1.00 89.62 205 ALA A C 1
ATOM 1581 O O . ALA A 1 205 ? -2.996 10.486 -9.050 1.00 89.62 205 ALA A O 1
ATOM 1582 N N . SER A 1 206 ? -4.179 8.570 -9.088 1.00 90.62 206 SER A N 1
ATOM 1583 C CA . SER A 1 206 ? -3.041 7.669 -9.324 1.00 90.62 206 SER A CA 1
ATOM 1584 C C . SER A 1 206 ? -2.316 7.875 -10.657 1.00 90.62 206 SER A C 1
ATOM 1586 O O . SER A 1 206 ? -1.214 7.352 -10.828 1.00 90.62 206 SER A O 1
ATOM 1588 N N . THR A 1 207 ? -2.906 8.613 -11.598 1.00 90.00 207 THR A N 1
ATOM 1589 C CA . THR A 1 207 ? -2.357 8.827 -12.942 1.00 90.00 207 THR A CA 1
ATOM 1590 C C . THR A 1 207 ? -2.143 10.311 -13.254 1.00 90.00 207 THR A C 1
ATOM 1592 O O . THR A 1 207 ? -1.060 10.678 -13.703 1.00 90.00 207 THR A O 1
ATOM 1595 N N . GLY A 1 208 ? -3.117 11.168 -12.934 1.00 86.00 208 GLY A N 1
ATOM 1596 C CA . GLY A 1 208 ? -3.113 12.619 -13.150 1.00 86.00 208 GLY A CA 1
ATOM 1597 C C . GLY A 1 208 ? -1.983 13.360 -12.454 1.00 86.00 208 GLY A C 1
ATOM 1598 O O . GLY A 1 208 ? -1.359 14.234 -13.051 1.00 86.00 208 GLY A O 1
ATOM 1599 N N . GLY A 1 209 ? -1.675 12.980 -11.213 1.00 82.88 209 GLY A N 1
ATOM 1600 C CA . GLY A 1 209 ? -0.573 13.567 -10.449 1.00 82.88 209 GLY A CA 1
ATOM 1601 C C . GLY A 1 209 ? 0.787 12.921 -10.719 1.00 82.88 209 GLY A C 1
ATOM 1602 O O . GLY A 1 209 ? 1.798 13.400 -10.206 1.00 82.88 209 GLY A O 1
ATOM 1603 N N . TYR A 1 210 ? 0.846 11.841 -11.505 1.00 92.19 210 TYR A N 1
ATOM 1604 C CA . TYR A 1 210 ? 2.011 10.953 -11.535 1.00 92.19 210 TYR A CA 1
ATOM 1605 C C . TYR A 1 210 ? 3.291 11.633 -12.042 1.00 92.19 210 TYR A C 1
ATOM 1607 O O . TYR A 1 210 ? 4.390 11.316 -11.589 1.00 92.19 210 TYR A O 1
ATOM 1615 N N . GLY A 1 211 ? 3.154 12.620 -12.936 1.00 90.81 211 GLY A N 1
ATOM 1616 C CA . GLY A 1 211 ? 4.284 13.385 -13.477 1.00 90.81 211 GLY A CA 1
ATOM 1617 C C . GLY A 1 211 ? 5.165 14.046 -12.408 1.00 90.81 211 GLY A C 1
ATOM 1618 O O . GLY A 1 211 ? 6.340 14.306 -12.658 1.00 90.81 211 GLY A O 1
ATOM 1619 N N . SER A 1 212 ? 4.622 14.272 -11.206 1.00 91.19 212 SER A N 1
ATOM 1620 C CA . SER A 1 212 ? 5.375 14.787 -10.059 1.00 91.19 212 SER A CA 1
ATOM 1621 C C . SER A 1 212 ? 6.458 13.825 -9.566 1.00 91.19 212 SER A C 1
ATOM 1623 O O . SER A 1 212 ? 7.500 14.294 -9.127 1.00 91.19 212 SER A O 1
ATOM 1625 N N . ILE A 1 213 ? 6.279 12.506 -9.697 1.00 95.62 213 ILE A N 1
ATOM 1626 C CA . ILE A 1 213 ? 7.206 11.496 -9.157 1.00 95.62 213 ILE A CA 1
ATOM 1627 C C . ILE A 1 213 ? 7.996 10.753 -10.239 1.00 95.62 213 ILE A C 1
ATOM 1629 O O . ILE A 1 213 ? 9.005 10.120 -9.933 1.00 95.62 213 ILE A O 1
ATOM 1633 N N . GLY A 1 214 ? 7.584 10.827 -11.508 1.00 96.12 214 GLY A N 1
ATOM 1634 C CA . GLY A 1 214 ? 8.285 10.175 -12.613 1.00 96.12 214 GLY A CA 1
ATOM 1635 C C . GLY A 1 214 ? 7.475 10.112 -13.906 1.00 96.12 214 GLY A C 1
ATOM 1636 O O . GLY A 1 214 ? 6.498 10.834 -14.095 1.00 96.12 214 GLY A O 1
ATOM 1637 N N . LYS A 1 215 ? 7.890 9.243 -14.833 1.00 95.25 215 LYS A N 1
ATOM 1638 C CA . LYS A 1 215 ? 7.205 9.040 -16.115 1.00 95.25 215 LYS A CA 1
ATOM 1639 C C . LYS A 1 215 ? 6.182 7.910 -16.016 1.00 95.25 215 LYS A C 1
ATOM 1641 O O . LYS A 1 215 ? 6.561 6.748 -15.912 1.00 95.25 215 LYS A O 1
ATOM 1646 N N . LEU A 1 216 ? 4.896 8.234 -16.135 1.00 93.31 216 LEU A N 1
ATOM 1647 C CA . LEU A 1 216 ? 3.846 7.215 -16.138 1.00 93.31 216 LEU A CA 1
ATOM 1648 C C . LEU A 1 216 ? 3.986 6.279 -17.351 1.00 93.31 216 LEU A C 1
ATOM 1650 O O . LEU A 1 216 ? 4.004 6.713 -18.503 1.00 93.31 216 LEU A O 1
ATOM 1654 N N . GLN A 1 217 ? 4.049 4.986 -17.065 1.00 92.50 217 GLN A N 1
ATOM 1655 C CA . GLN A 1 217 ? 4.083 3.847 -17.980 1.00 92.50 217 GLN A CA 1
ATOM 1656 C C . GLN A 1 217 ? 3.045 2.819 -17.508 1.00 92.50 217 GLN A C 1
ATOM 1658 O O . GLN A 1 217 ? 3.370 1.672 -17.208 1.00 92.50 217 GLN A O 1
ATOM 1663 N N . LEU A 1 218 ? 1.794 3.279 -17.387 1.00 91.12 218 LEU A N 1
ATOM 1664 C CA . LEU A 1 218 ? 0.666 2.577 -16.764 1.00 91.12 218 LEU A CA 1
ATOM 1665 C C . LEU A 1 218 ? 0.582 1.108 -17.223 1.00 91.12 218 LEU A C 1
ATOM 1667 O O . LEU A 1 218 ? 0.255 0.819 -18.364 1.00 91.12 218 LEU A O 1
ATOM 1671 N N . GLY A 1 219 ? 0.890 0.151 -16.356 1.00 92.88 219 GLY A N 1
ATOM 1672 C CA . GLY A 1 219 ? 0.828 -1.276 -16.688 1.00 92.88 219 GLY A CA 1
ATOM 1673 C C . GLY A 1 219 ? 1.709 -1.746 -17.852 1.00 92.88 219 GLY A C 1
ATOM 1674 O O . GLY A 1 219 ? 1.412 -2.782 -18.442 1.00 92.88 219 GLY A O 1
ATOM 1675 N N . MET A 1 220 ? 2.744 -0.995 -18.237 1.00 93.06 220 MET A N 1
ATOM 1676 C CA . MET A 1 220 ? 3.606 -1.334 -19.379 1.00 93.06 220 MET A CA 1
ATOM 1677 C C . MET A 1 220 ? 4.889 -2.064 -18.972 1.00 93.06 220 MET A C 1
ATOM 1679 O O . MET A 1 220 ? 5.549 -2.658 -19.825 1.00 93.06 220 MET A O 1
ATOM 1683 N N . LEU A 1 221 ? 5.283 -1.994 -17.699 1.00 96.62 221 LEU A N 1
ATOM 1684 C CA . LEU A 1 221 ? 6.595 -2.445 -17.245 1.00 96.62 221 LEU A CA 1
ATOM 1685 C C . LEU A 1 221 ? 6.527 -3.830 -16.612 1.00 96.62 221 LEU A C 1
ATOM 1687 O O . LEU A 1 221 ? 5.750 -4.060 -15.698 1.00 96.62 221 LEU A O 1
ATOM 1691 N N . ASN A 1 222 ? 7.404 -4.743 -17.018 1.00 96.38 222 ASN A N 1
ATOM 1692 C CA . ASN A 1 222 ? 7.538 -6.044 -16.356 1.00 96.38 222 ASN A CA 1
ATOM 1693 C C . ASN A 1 222 ? 8.475 -5.915 -15.140 1.00 96.38 222 ASN A C 1
ATOM 1695 O O . ASN A 1 222 ? 9.626 -6.357 -15.181 1.00 96.38 222 ASN A O 1
ATOM 1699 N N . LEU A 1 223 ? 8.010 -5.238 -14.085 1.00 97.94 223 LEU A N 1
ATOM 1700 C CA . LEU A 1 223 ? 8.780 -5.016 -12.852 1.00 97.94 223 LEU A CA 1
ATOM 1701 C C . LEU A 1 223 ? 8.741 -6.258 -11.957 1.00 97.94 223 LEU A C 1
ATOM 1703 O O . LEU A 1 223 ? 9.761 -6.644 -11.383 1.00 97.94 223 LEU A O 1
ATOM 1707 N N . ILE A 1 224 ? 7.567 -6.887 -11.883 1.00 97.44 224 ILE A N 1
ATOM 1708 C CA . ILE A 1 224 ? 7.273 -8.099 -11.124 1.00 97.44 224 ILE A CA 1
ATOM 1709 C C . ILE A 1 224 ? 6.552 -9.082 -12.046 1.00 97.44 224 ILE A C 1
ATOM 1711 O O . ILE A 1 224 ? 5.544 -8.745 -12.661 1.00 97.44 224 ILE A O 1
ATOM 1715 N N . ASN A 1 225 ? 7.047 -10.319 -12.098 1.00 94.62 225 ASN A N 1
ATOM 1716 C CA . ASN A 1 225 ? 6.398 -11.410 -12.819 1.00 94.62 225 ASN A CA 1
ATOM 1717 C C . ASN A 1 225 ? 5.678 -12.318 -11.820 1.00 94.62 225 ASN A C 1
ATOM 1719 O O . ASN A 1 225 ? 6.301 -12.796 -10.872 1.00 94.62 225 ASN A O 1
ATOM 1723 N N . LEU A 1 226 ? 4.391 -12.571 -12.053 1.00 97.00 226 LEU A N 1
ATOM 1724 C CA . LEU A 1 226 ? 3.568 -13.461 -11.234 1.00 97.00 226 LEU A CA 1
ATOM 1725 C C . LEU A 1 226 ? 3.237 -14.740 -12.008 1.00 97.00 226 LEU A C 1
ATOM 1727 O O . LEU A 1 226 ? 2.964 -14.694 -13.210 1.00 97.00 226 LEU A O 1
ATOM 1731 N N . THR A 1 227 ? 3.219 -15.884 -11.320 1.00 97.88 227 THR A N 1
ATOM 1732 C CA . THR A 1 227 ? 2.565 -17.087 -11.857 1.00 97.88 227 THR A CA 1
ATOM 1733 C C . THR A 1 227 ? 1.053 -16.879 -11.925 1.00 97.88 227 THR A C 1
ATOM 1735 O O . THR A 1 227 ? 0.507 -15.942 -11.338 1.00 97.88 227 THR A O 1
ATOM 1738 N N . GLN A 1 228 ? 0.343 -17.771 -12.616 1.00 97.44 228 GLN A N 1
ATOM 1739 C CA . GLN A 1 228 ? -1.115 -17.703 -12.694 1.00 97.44 228 GLN A CA 1
ATOM 1740 C C . GLN A 1 228 ? -1.769 -17.800 -11.306 1.00 97.44 228 GLN A C 1
ATOM 1742 O O . GLN A 1 228 ? -2.724 -17.079 -11.022 1.00 97.44 228 GLN A O 1
ATOM 1747 N N . GLU A 1 229 ? -1.235 -18.648 -10.428 1.00 97.69 229 GLU A N 1
ATOM 1748 C CA . GLU A 1 229 ? -1.715 -18.821 -9.056 1.00 97.69 229 GLU A CA 1
ATOM 1749 C C . GLU A 1 229 ? -1.459 -17.567 -8.216 1.00 97.69 229 GLU A C 1
ATOM 1751 O O . GLU A 1 229 ? -2.358 -17.098 -7.521 1.00 97.69 229 GLU A O 1
ATOM 1756 N N . GLN A 1 230 ? -0.259 -16.983 -8.320 1.00 98.56 230 GLN A N 1
ATOM 1757 C CA . GLN A 1 230 ? 0.078 -15.733 -7.634 1.00 98.56 230 GLN A CA 1
ATOM 1758 C C . GLN A 1 230 ? -0.799 -14.574 -8.121 1.00 98.56 230 GLN A C 1
ATOM 1760 O O . GLN A 1 230 ? -1.301 -13.801 -7.309 1.00 98.56 230 GLN A O 1
ATOM 1765 N N . GLN A 1 231 ? -1.031 -14.478 -9.433 1.00 98.19 231 GLN A N 1
ATOM 1766 C CA . GLN A 1 231 ? -1.903 -13.472 -10.035 1.00 98.19 231 GLN A CA 1
ATOM 1767 C C . GLN A 1 231 ? -3.352 -13.622 -9.555 1.00 98.19 231 GLN A C 1
ATOM 1769 O O . GLN A 1 231 ? -3.987 -12.619 -9.237 1.00 98.19 231 GLN A O 1
ATOM 1774 N N . ALA A 1 232 ? -3.878 -14.850 -9.486 1.00 98.19 232 ALA A N 1
ATOM 1775 C CA . ALA A 1 232 ? -5.232 -15.109 -8.998 1.00 98.19 232 ALA A CA 1
ATOM 1776 C C . ALA A 1 232 ? -5.382 -14.744 -7.515 1.00 98.19 232 ALA A C 1
ATOM 1778 O O . ALA A 1 232 ? -6.354 -14.092 -7.138 1.00 98.19 232 ALA A O 1
ATOM 1779 N N . LEU A 1 233 ? -4.398 -15.108 -6.688 1.00 98.12 233 LEU A N 1
ATOM 1780 C CA . LEU A 1 233 ? -4.403 -14.796 -5.262 1.00 98.12 233 LEU A CA 1
ATOM 1781 C C . LEU A 1 233 ? -4.305 -13.285 -5.003 1.00 98.12 233 LEU A C 1
ATOM 1783 O O . LEU A 1 233 ? -5.076 -12.742 -4.218 1.00 98.12 233 LEU A O 1
ATOM 1787 N N . MET A 1 234 ? -3.387 -12.600 -5.689 1.00 98.12 234 MET A N 1
ATOM 1788 C CA . MET A 1 234 ? -3.243 -11.141 -5.632 1.00 98.12 234 MET A CA 1
ATOM 1789 C C . MET A 1 234 ? -4.541 -10.447 -6.064 1.00 98.12 234 MET A C 1
ATOM 1791 O O . MET A 1 234 ? -4.993 -9.526 -5.388 1.00 98.12 234 MET A O 1
ATOM 1795 N N . TYR A 1 235 ? -5.172 -10.919 -7.147 1.00 98.50 235 TYR A N 1
ATOM 1796 C CA . TYR A 1 235 ? -6.429 -10.361 -7.646 1.00 98.50 235 TYR A CA 1
ATOM 1797 C C . TYR A 1 235 ? -7.568 -10.481 -6.631 1.00 98.50 235 TYR A C 1
ATOM 1799 O O . TYR A 1 235 ? -8.319 -9.525 -6.438 1.00 98.50 235 TYR A O 1
ATOM 1807 N N . ASP A 1 236 ? -7.681 -11.629 -5.965 1.00 98.50 236 ASP A N 1
ATOM 1808 C CA . ASP A 1 236 ? -8.679 -11.847 -4.922 1.00 98.50 236 ASP A CA 1
ATOM 1809 C C . ASP A 1 236 ? -8.464 -10.915 -3.718 1.00 98.50 236 ASP A C 1
ATOM 1811 O O . ASP A 1 236 ? -9.404 -10.244 -3.288 1.00 98.50 236 ASP A O 1
ATOM 1815 N N . VAL A 1 237 ? -7.223 -10.776 -3.239 1.00 98.81 237 VAL A N 1
ATOM 1816 C CA . VAL A 1 237 ? -6.904 -9.826 -2.159 1.00 98.81 237 VAL A CA 1
ATOM 1817 C C . VAL A 1 237 ? -7.229 -8.398 -2.585 1.00 98.81 237 VAL A C 1
ATOM 1819 O O . VAL A 1 237 ? -7.948 -7.705 -1.873 1.00 98.81 237 VAL A O 1
ATOM 1822 N N . ALA A 1 238 ? -6.766 -7.970 -3.763 1.00 98.69 238 ALA A N 1
ATOM 1823 C CA . ALA A 1 238 ? -6.981 -6.613 -4.253 1.00 98.69 238 ALA A CA 1
ATOM 1824 C C . ALA A 1 238 ? -8.472 -6.288 -4.457 1.00 98.69 238 ALA A C 1
ATOM 1826 O O . ALA A 1 238 ? -8.890 -5.148 -4.261 1.00 98.69 238 ALA A O 1
ATOM 1827 N N . THR A 1 239 ? -9.286 -7.271 -4.845 1.00 98.50 239 THR A N 1
ATOM 1828 C CA . THR A 1 239 ? -10.740 -7.103 -5.019 1.00 98.50 239 THR A CA 1
ATOM 1829 C C . THR A 1 239 ? -11.462 -6.947 -3.683 1.00 98.50 239 THR A C 1
ATOM 1831 O O . THR A 1 239 ? -12.476 -6.257 -3.612 1.00 98.50 239 THR A O 1
ATOM 1834 N N . ASN A 1 240 ? -10.928 -7.553 -2.624 1.00 98.50 240 ASN A N 1
ATOM 1835 C CA . ASN A 1 240 ? -11.547 -7.597 -1.303 1.00 98.50 240 ASN A CA 1
ATOM 1836 C C . ASN A 1 240 ? -10.860 -6.683 -0.271 1.00 98.50 240 ASN A C 1
ATOM 1838 O O . ASN A 1 240 ? -11.217 -6.718 0.906 1.00 98.50 240 ASN A O 1
ATOM 1842 N N . SER A 1 241 ? -9.898 -5.853 -0.684 1.00 98.44 241 SER A N 1
ATOM 1843 C CA . SER A 1 241 ? -9.251 -4.850 0.162 1.00 98.44 241 SER A CA 1
ATOM 1844 C C . SER A 1 241 ? -9.665 -3.434 -0.227 1.00 98.44 241 SER A C 1
ATOM 1846 O O . SER A 1 241 ? -9.639 -3.063 -1.400 1.00 98.44 241 SER A O 1
ATOM 1848 N N . TYR A 1 242 ? -10.009 -2.626 0.772 1.00 98.50 242 TYR A N 1
ATOM 1849 C CA . TYR A 1 242 ? -10.467 -1.247 0.622 1.00 98.50 242 TYR A CA 1
ATOM 1850 C C . TYR A 1 242 ? -9.588 -0.284 1.424 1.00 98.50 242 TYR A C 1
ATOM 1852 O O . TYR A 1 242 ? -8.738 -0.694 2.214 1.00 98.50 242 TYR A O 1
ATOM 1860 N N . ARG A 1 243 ? -9.791 1.013 1.203 1.00 96.69 243 ARG A N 1
ATOM 1861 C CA . ARG A 1 243 ? -9.143 2.100 1.947 1.00 96.69 243 ARG A CA 1
ATOM 1862 C C . ARG A 1 243 ? -10.162 3.187 2.294 1.00 96.69 243 ARG A C 1
ATOM 1864 O O . ARG A 1 243 ? -11.039 3.463 1.476 1.00 96.69 243 ARG A O 1
ATOM 1871 N N . PRO A 1 244 ? -10.059 3.831 3.467 1.00 93.56 244 PRO A N 1
ATOM 1872 C CA . PRO A 1 244 ? -11.158 4.618 4.029 1.00 93.56 244 PRO A CA 1
ATOM 1873 C C . PRO A 1 244 ? -11.422 5.949 3.301 1.00 93.56 244 PRO A C 1
ATOM 1875 O O . PRO A 1 244 ? -12.295 6.708 3.708 1.00 93.56 244 PRO A O 1
ATOM 1878 N N . CYS A 1 245 ? -10.695 6.233 2.216 1.00 85.00 245 CYS A N 1
ATOM 1879 C CA . CYS A 1 245 ? -10.860 7.431 1.399 1.00 85.00 245 CYS A CA 1
ATOM 1880 C C . CYS A 1 245 ? -11.811 7.284 0.211 1.00 85.00 245 CYS A C 1
ATOM 1882 O O . CYS A 1 245 ? -12.198 8.293 -0.375 1.00 85.00 245 CYS A O 1
ATOM 1884 N N . CYS A 1 246 ? -12.208 6.061 -0.143 1.00 89.94 246 CYS A N 1
ATOM 1885 C CA . CYS A 1 246 ? -13.167 5.808 -1.213 1.00 89.94 246 CYS A CA 1
ATOM 1886 C C . CYS A 1 246 ? -13.844 4.442 -1.048 1.00 89.94 246 CYS A C 1
ATOM 1888 O O . CYS A 1 246 ? -13.424 3.608 -0.249 1.00 89.94 246 CYS A O 1
ATOM 1890 N N . ASP A 1 247 ? -14.858 4.182 -1.866 1.00 94.88 247 ASP A N 1
ATOM 1891 C CA . ASP A 1 247 ? -15.545 2.885 -1.914 1.00 94.88 247 ASP A CA 1
ATOM 1892 C C . ASP A 1 247 ? -14.973 1.937 -2.979 1.00 94.88 247 ASP A C 1
ATOM 1894 O O . ASP A 1 247 ? -15.432 0.805 -3.126 1.00 94.88 247 ASP A O 1
ATOM 1898 N N . ASN A 1 248 ? -13.940 2.377 -3.701 1.00 95.75 248 ASN A N 1
ATOM 1899 C CA . ASN A 1 248 ? -13.254 1.568 -4.697 1.00 95.75 248 ASN A CA 1
ATOM 1900 C C . ASN A 1 248 ? -12.285 0.571 -4.028 1.00 95.75 248 ASN A C 1
ATOM 1902 O O . ASN A 1 248 ? -11.505 0.972 -3.153 1.00 95.75 248 ASN A O 1
ATOM 1906 N N . PRO A 1 249 ? -12.290 -0.712 -4.441 1.00 98.06 249 PRO A N 1
ATOM 1907 C CA . PRO A 1 249 ? -11.332 -1.699 -3.948 1.00 98.06 249 PRO A CA 1
ATOM 1908 C C . PRO A 1 249 ? -9.923 -1.404 -4.479 1.00 98.06 249 PRO A C 1
ATOM 1910 O O . PRO A 1 249 ? -9.749 -0.637 -5.424 1.00 98.06 249 PRO A O 1
ATOM 1913 N N . THR A 1 250 ? -8.897 -2.056 -3.939 1.00 98.25 250 THR A N 1
ATOM 1914 C CA . THR A 1 250 ? -7.514 -1.961 -4.443 1.00 98.25 250 THR A CA 1
ATOM 1915 C C . THR A 1 250 ? -7.384 -2.442 -5.896 1.00 98.25 250 THR A C 1
ATOM 1917 O O . THR A 1 250 ? -6.568 -1.914 -6.648 1.00 98.25 250 THR A O 1
ATOM 1920 N N . ALA A 1 251 ? -8.242 -3.369 -6.337 1.00 97.69 251 ALA A N 1
ATOM 1921 C CA . ALA A 1 251 ? -8.367 -3.776 -7.740 1.00 97.69 251 ALA A CA 1
ATOM 1922 C C . ALA A 1 251 ? -8.884 -2.651 -8.660 1.00 97.69 251 ALA A C 1
ATOM 1924 O O . ALA A 1 251 ? -8.883 -2.795 -9.882 1.00 97.69 251 ALA A O 1
ATOM 1925 N N . PHE A 1 252 ? -9.294 -1.517 -8.093 1.00 96.25 252 PHE A N 1
ATOM 1926 C CA . PHE A 1 252 ? -9.451 -0.253 -8.791 1.00 96.25 252 PHE A CA 1
ATOM 1927 C C . PHE A 1 252 ? -8.472 0.773 -8.185 1.00 96.25 252 PHE A C 1
ATOM 1929 O O . PHE A 1 252 ? -8.818 1.501 -7.257 1.00 96.25 252 PHE A O 1
ATOM 1936 N N . PRO A 1 253 ? -7.225 0.844 -8.685 1.00 94.75 253 PRO A N 1
ATOM 1937 C CA . PRO A 1 253 ? -6.185 1.704 -8.122 1.00 94.75 253 PRO A CA 1
ATOM 1938 C C . PRO A 1 253 ? -6.305 3.153 -8.630 1.00 94.75 253 PRO A C 1
ATOM 1940 O O . PRO A 1 253 ? -5.399 3.675 -9.272 1.00 94.75 253 PRO A O 1
ATOM 1943 N N . ASP A 1 254 ? -7.432 3.813 -8.366 1.00 91.56 254 ASP A N 1
ATOM 1944 C CA . ASP A 1 254 ? -7.763 5.185 -8.796 1.00 91.56 254 ASP A CA 1
ATOM 1945 C C . ASP A 1 254 ? -7.075 6.301 -7.987 1.00 91.56 254 ASP A C 1
ATOM 1947 O O . ASP A 1 254 ? -7.071 7.462 -8.396 1.00 91.56 254 ASP A O 1
ATOM 1951 N N . CYS A 1 255 ? -6.442 5.980 -6.857 1.00 93.44 255 CYS A N 1
ATOM 1952 C CA . CYS A 1 255 ? -5.611 6.933 -6.117 1.00 93.44 255 CYS A CA 1
ATOM 1953 C C . CYS A 1 255 ? -4.264 6.344 -5.696 1.00 93.44 255 CYS A C 1
ATOM 1955 O O . CYS A 1 255 ? -4.070 5.128 -5.736 1.00 93.44 255 CYS A O 1
ATOM 1957 N N . ASN A 1 256 ? -3.343 7.212 -5.273 1.00 94.44 256 ASN A N 1
ATOM 1958 C CA . ASN A 1 256 ? -1.961 6.861 -4.929 1.00 94.44 256 ASN A CA 1
ATOM 1959 C C . ASN A 1 256 ? -1.915 5.760 -3.858 1.00 94.44 256 ASN A C 1
ATOM 1961 O O . ASN A 1 256 ? -1.185 4.788 -4.007 1.00 94.44 256 ASN A O 1
ATOM 1965 N N . HIS A 1 257 ? -2.776 5.844 -2.837 1.00 95.50 257 HIS A N 1
ATOM 1966 C CA . HIS A 1 257 ? -2.908 4.831 -1.783 1.00 95.50 257 HIS A CA 1
ATOM 1967 C C . HIS A 1 257 ? -3.415 3.474 -2.304 1.00 95.50 257 HIS A C 1
ATOM 1969 O O . HIS A 1 257 ? -2.998 2.420 -1.822 1.00 95.50 257 HIS A O 1
ATOM 1975 N N . GLY A 1 258 ? -4.339 3.483 -3.271 1.00 96.50 258 GLY A N 1
ATOM 1976 C CA . GLY A 1 258 ? -4.852 2.265 -3.905 1.00 96.50 258 GLY A CA 1
ATOM 1977 C C . GLY A 1 258 ? -3.788 1.605 -4.777 1.00 96.50 258 GLY A C 1
ATOM 1978 O O . GLY A 1 258 ? -3.532 0.413 -4.649 1.00 96.50 258 GLY A O 1
ATOM 1979 N N . ALA A 1 259 ? -3.103 2.399 -5.599 1.00 97.38 259 ALA A N 1
ATOM 1980 C CA . ALA A 1 259 ? -1.997 1.934 -6.426 1.00 97.38 259 ALA A CA 1
ATOM 1981 C C . ALA A 1 259 ? -0.797 1.447 -5.594 1.00 97.38 259 ALA A C 1
ATOM 1983 O O . ALA A 1 259 ? -0.186 0.441 -5.940 1.00 97.38 259 ALA A O 1
ATOM 1984 N N . ALA A 1 260 ? -0.498 2.101 -4.468 1.00 98.56 260 ALA A N 1
ATOM 1985 C CA . ALA A 1 260 ? 0.540 1.660 -3.541 1.00 98.56 260 ALA A CA 1
ATOM 1986 C C . ALA A 1 260 ? 0.209 0.312 -2.896 1.00 98.56 260 ALA A C 1
ATOM 1988 O O . ALA A 1 260 ? 1.045 -0.592 -2.886 1.00 98.56 260 ALA A O 1
ATOM 1989 N N . ALA A 1 261 ? -1.025 0.132 -2.420 1.00 98.69 261 ALA A N 1
ATOM 1990 C CA . ALA A 1 261 ? -1.451 -1.169 -1.919 1.00 98.69 261 ALA A CA 1
ATOM 1991 C C . ALA A 1 261 ? -1.391 -2.244 -3.009 1.00 98.69 261 ALA A C 1
ATOM 1993 O O . ALA A 1 261 ? -0.930 -3.343 -2.728 1.00 98.69 261 ALA A O 1
ATOM 1994 N N . LEU A 1 262 ? -1.771 -1.933 -4.253 1.00 98.75 262 LEU A N 1
ATOM 1995 C CA . LEU A 1 262 ? -1.621 -2.873 -5.364 1.00 98.75 262 LEU A CA 1
ATOM 1996 C C . LEU A 1 262 ? -0.154 -3.293 -5.548 1.00 98.75 262 LEU A C 1
ATOM 1998 O O . LEU A 1 262 ? 0.126 -4.489 -5.545 1.00 98.75 262 LEU A O 1
ATOM 2002 N N . GLY A 1 263 ? 0.781 -2.338 -5.606 1.00 98.75 263 GLY A N 1
ATOM 2003 C CA . GLY A 1 263 ? 2.214 -2.633 -5.726 1.00 98.75 263 GLY A CA 1
ATOM 2004 C C . GLY A 1 263 ? 2.754 -3.476 -4.567 1.00 98.75 263 GLY A C 1
ATOM 2005 O O . GLY A 1 263 ? 3.582 -4.365 -4.774 1.00 98.75 263 GLY A O 1
ATOM 2006 N N . LEU A 1 264 ? 2.246 -3.258 -3.348 1.00 98.88 264 LEU A N 1
ATOM 2007 C CA . LEU A 1 264 ? 2.565 -4.096 -2.192 1.00 98.88 264 LEU A CA 1
ATOM 2008 C C . LEU A 1 264 ? 2.056 -5.529 -2.384 1.00 98.88 264 LEU A C 1
ATOM 2010 O O . LEU A 1 264 ? 2.831 -6.467 -2.227 1.00 98.88 264 LEU A O 1
ATOM 2014 N N . ILE A 1 265 ? 0.783 -5.718 -2.744 1.00 98.88 265 ILE A N 1
ATOM 2015 C CA . ILE A 1 265 ? 0.197 -7.056 -2.929 1.00 98.88 265 ILE A CA 1
ATOM 2016 C C . ILE A 1 265 ? 0.927 -7.802 -4.060 1.00 98.88 265 ILE A C 1
ATOM 2018 O O . ILE A 1 265 ? 1.255 -8.974 -3.893 1.00 98.88 265 ILE A O 1
ATOM 2022 N N . GLU A 1 266 ? 1.262 -7.139 -5.172 1.00 98.56 266 GLU A N 1
ATOM 2023 C CA . GLU A 1 266 ? 2.061 -7.731 -6.257 1.00 98.56 266 GLU A CA 1
ATOM 2024 C C . GLU A 1 266 ? 3.436 -8.209 -5.772 1.00 98.56 266 GLU A C 1
ATOM 2026 O O . GLU A 1 266 ? 3.839 -9.347 -6.033 1.00 98.56 266 GLU A O 1
ATOM 2031 N N . LEU A 1 267 ? 4.149 -7.363 -5.024 1.00 98.62 267 LEU A N 1
ATOM 2032 C CA . LEU A 1 267 ? 5.472 -7.682 -4.492 1.00 98.62 267 LEU A CA 1
ATOM 2033 C C . LEU A 1 267 ? 5.430 -8.866 -3.522 1.00 98.62 267 LEU A C 1
ATOM 2035 O O . LEU A 1 267 ? 6.285 -9.753 -3.593 1.00 98.62 267 LEU A O 1
ATOM 2039 N N . LEU A 1 268 ? 4.429 -8.905 -2.646 1.00 98.75 268 LEU A N 1
ATOM 2040 C CA . LEU A 1 268 ? 4.224 -9.986 -1.685 1.00 98.75 268 LEU A CA 1
ATOM 2041 C C . LEU A 1 268 ? 3.835 -11.296 -2.378 1.00 98.75 268 LEU A C 1
ATOM 2043 O O . LEU A 1 268 ? 4.424 -12.342 -2.094 1.00 98.75 268 LEU A O 1
ATOM 2047 N N . ALA A 1 269 ? 2.899 -11.245 -3.328 1.00 98.62 269 ALA A N 1
ATOM 2048 C CA . ALA A 1 269 ? 2.470 -12.410 -4.096 1.00 98.62 269 ALA A CA 1
ATOM 2049 C C . ALA A 1 269 ? 3.646 -13.045 -4.849 1.00 98.62 269 ALA A C 1
ATOM 2051 O O . ALA A 1 269 ? 3.808 -14.266 -4.806 1.00 98.62 269 ALA A O 1
ATOM 2052 N N . SER A 1 270 ? 4.519 -12.229 -5.455 1.00 98.38 270 SER A N 1
ATOM 2053 C CA . SER A 1 270 ? 5.713 -12.709 -6.170 1.00 98.38 270 SER A CA 1
ATOM 2054 C C . SER A 1 270 ? 6.683 -13.500 -5.285 1.00 98.38 270 SER A C 1
ATOM 2056 O O . SER A 1 270 ? 7.383 -14.388 -5.767 1.00 98.38 270 SER A O 1
ATOM 2058 N N . GLN A 1 271 ? 6.673 -13.224 -3.978 1.00 98.31 271 GLN A N 1
ATOM 2059 C CA . GLN A 1 271 ? 7.498 -13.877 -2.960 1.00 98.31 271 GLN A CA 1
ATOM 2060 C C . GLN A 1 271 ? 6.771 -15.026 -2.244 1.00 98.31 271 GLN A C 1
ATOM 2062 O O . GLN A 1 271 ? 7.291 -15.575 -1.275 1.00 98.31 271 GLN A O 1
ATOM 2067 N N . GLY A 1 272 ? 5.579 -15.409 -2.714 1.00 98.25 272 GLY A N 1
ATOM 2068 C CA . GLY A 1 272 ? 4.820 -16.536 -2.171 1.00 98.25 272 GLY A CA 1
ATOM 2069 C C . GLY A 1 272 ? 4.028 -16.212 -0.906 1.00 98.25 272 GLY A C 1
ATOM 2070 O O . GLY A 1 272 ? 3.700 -17.129 -0.154 1.00 98.25 272 GLY A O 1
ATOM 2071 N N . ALA A 1 273 ? 3.716 -14.935 -0.655 1.00 98.62 273 ALA A N 1
ATOM 2072 C CA . ALA A 1 273 ? 2.805 -14.567 0.423 1.00 98.62 273 ALA A CA 1
ATOM 2073 C C . ALA A 1 273 ? 1.440 -15.243 0.243 1.00 98.62 273 ALA A C 1
ATOM 2075 O O . ALA A 1 273 ? 0.894 -15.292 -0.861 1.00 98.62 273 ALA A O 1
ATOM 2076 N N . ASN A 1 274 ? 0.863 -15.726 1.341 1.00 98.25 274 ASN A N 1
ATOM 2077 C CA . ASN A 1 274 ? -0.519 -16.187 1.350 1.00 98.25 274 ASN A CA 1
ATOM 2078 C C . ASN A 1 274 ? -1.507 -15.012 1.504 1.00 98.25 274 ASN A C 1
ATOM 2080 O O . ASN A 1 274 ? -1.122 -13.870 1.764 1.00 98.25 274 ASN A O 1
ATOM 2084 N N . GLN A 1 275 ? -2.801 -15.309 1.365 1.00 98.12 275 GLN A N 1
ATOM 2085 C CA . GLN A 1 275 ? -3.882 -14.322 1.431 1.00 98.12 275 GLN A CA 1
ATOM 2086 C C . GLN A 1 275 ? -3.851 -13.492 2.728 1.00 98.12 275 GLN A C 1
ATOM 2088 O O . GLN A 1 275 ? -3.886 -12.264 2.688 1.00 98.12 275 GLN A O 1
ATOM 2093 N N . THR A 1 276 ? -3.736 -14.155 3.884 1.00 97.94 276 THR A N 1
ATOM 2094 C CA . THR A 1 276 ? -3.721 -13.503 5.201 1.00 97.94 276 THR A CA 1
ATOM 2095 C C . THR A 1 276 ? -2.523 -12.573 5.362 1.00 97.94 276 THR A C 1
ATOM 2097 O O . THR A 1 276 ? -2.674 -11.470 5.879 1.00 97.94 276 THR A O 1
ATOM 2100 N N . GLN A 1 277 ? -1.342 -12.982 4.891 1.00 98.69 277 GLN A N 1
ATOM 2101 C CA . GLN A 1 277 ? -0.140 -12.146 4.927 1.00 98.69 277 GLN A CA 1
ATOM 2102 C C . GLN A 1 277 ? -0.306 -10.882 4.081 1.00 98.69 277 GLN A C 1
ATOM 2104 O O . GLN A 1 277 ? 0.097 -9.807 4.519 1.00 98.69 277 GLN A O 1
ATOM 2109 N N . MET A 1 278 ? -0.933 -10.989 2.906 1.00 98.81 278 MET A N 1
ATOM 2110 C CA . MET A 1 278 ? -1.188 -9.829 2.052 1.00 98.81 278 MET A CA 1
ATOM 2111 C C . MET A 1 278 ? -2.213 -8.875 2.666 1.00 98.81 278 MET A C 1
ATOM 2113 O O . MET A 1 278 ? -1.929 -7.684 2.763 1.00 98.81 278 MET A O 1
ATOM 2117 N N . PHE A 1 279 ? -3.347 -9.373 3.172 1.00 98.81 279 PHE A N 1
ATOM 2118 C CA . PHE A 1 279 ? -4.305 -8.521 3.888 1.00 98.81 279 PHE A CA 1
ATOM 2119 C C . PHE A 1 279 ? -3.677 -7.845 5.108 1.00 98.81 279 PHE A C 1
ATOM 2121 O O . PHE A 1 279 ? -3.848 -6.643 5.295 1.00 98.81 279 PHE A O 1
ATOM 2128 N N . SER A 1 280 ? -2.904 -8.591 5.903 1.00 98.56 280 SER A N 1
ATOM 2129 C CA . SER A 1 280 ? -2.203 -8.044 7.066 1.00 98.56 280 SER A CA 1
ATOM 2130 C C . SER A 1 280 ? -1.215 -6.950 6.670 1.00 98.56 280 SER A C 1
ATOM 2132 O O . SER A 1 280 ? -1.136 -5.931 7.348 1.00 98.56 280 SER A O 1
ATOM 2134 N N . ALA A 1 281 ? -0.460 -7.134 5.587 1.00 98.75 281 ALA A N 1
ATOM 2135 C CA . ALA A 1 281 ? 0.500 -6.137 5.131 1.00 98.75 281 ALA A CA 1
ATOM 2136 C C . ALA A 1 281 ? -0.190 -4.867 4.613 1.00 98.75 281 ALA A C 1
ATOM 2138 O O . ALA A 1 281 ? 0.258 -3.766 4.925 1.00 98.75 281 ALA A O 1
ATOM 2139 N N . VAL A 1 282 ? -1.298 -4.999 3.874 1.00 98.56 282 VAL A N 1
ATOM 2140 C CA . VAL A 1 282 ? -2.085 -3.845 3.405 1.00 98.56 282 VAL A CA 1
ATOM 2141 C C . VAL A 1 282 ? -2.737 -3.112 4.579 1.00 98.56 282 VAL A C 1
ATOM 2143 O O . VAL A 1 282 ? -2.696 -1.885 4.618 1.00 98.56 282 VAL A O 1
ATOM 2146 N N . GLN A 1 283 ? -3.267 -3.837 5.570 1.00 98.50 283 GLN A N 1
ATOM 2147 C CA . GLN A 1 283 ? -3.780 -3.244 6.807 1.00 98.50 283 GLN A CA 1
ATOM 2148 C C . GLN A 1 283 ? -2.695 -2.432 7.519 1.00 98.50 283 GLN A C 1
ATOM 2150 O O . GLN A 1 283 ? -2.924 -1.275 7.851 1.00 98.50 283 GLN A O 1
ATOM 2155 N N . GLN A 1 284 ? -1.507 -3.007 7.709 1.00 98.06 284 GLN A N 1
ATOM 2156 C CA . GLN A 1 284 ? -0.376 -2.342 8.363 1.00 98.06 284 GLN A CA 1
ATOM 2157 C C . GLN A 1 284 ? 0.119 -1.119 7.588 1.00 98.06 284 GLN A C 1
ATOM 2159 O O . GLN A 1 284 ? 0.428 -0.091 8.186 1.00 98.06 284 GLN A O 1
ATOM 2164 N N . PHE A 1 285 ? 0.156 -1.204 6.257 1.00 98.19 285 PHE A N 1
ATOM 2165 C CA . PHE A 1 285 ? 0.446 -0.061 5.399 1.00 98.19 285 PHE A CA 1
ATOM 2166 C C . PHE A 1 285 ? -0.580 1.058 5.624 1.00 98.19 285 PHE A C 1
ATOM 2168 O O . PHE A 1 285 ? -0.206 2.188 5.930 1.00 98.19 285 PHE A O 1
ATOM 2175 N N . TYR A 1 286 ? -1.876 0.749 5.551 1.00 97.56 286 TYR A N 1
ATOM 2176 C CA . TYR A 1 286 ? -2.930 1.748 5.708 1.00 97.56 286 TYR A CA 1
ATOM 2177 C C . TYR A 1 286 ? -3.114 2.273 7.130 1.00 97.56 286 TYR A C 1
ATOM 2179 O O . TYR A 1 286 ? -3.570 3.400 7.276 1.00 97.56 286 TYR A O 1
ATOM 2187 N N . GLN A 1 287 ? -2.709 1.541 8.166 1.00 96.31 287 GLN A N 1
ATOM 2188 C CA . GLN A 1 287 ? -2.660 2.074 9.530 1.00 96.31 287 GLN A CA 1
ATOM 2189 C C . GLN A 1 287 ? -1.726 3.286 9.635 1.00 96.31 287 GLN A C 1
ATOM 2191 O O . GLN A 1 287 ? -2.032 4.219 10.369 1.00 96.31 287 GLN A O 1
ATOM 2196 N N . PHE A 1 288 ? -0.632 3.318 8.867 1.00 95.38 288 PHE A N 1
ATOM 2197 C CA . PHE A 1 288 ? 0.255 4.482 8.807 1.00 95.38 288 PHE A CA 1
ATOM 2198 C C . PHE A 1 288 ? -0.246 5.590 7.873 1.00 95.38 288 PHE A C 1
ATOM 2200 O O . PHE A 1 288 ? 0.012 6.757 8.151 1.00 95.38 288 PHE A O 1
ATOM 2207 N N . GLN A 1 289 ? -0.982 5.250 6.808 1.00 94.25 289 GLN A N 1
ATOM 2208 C CA . GLN A 1 289 ? -1.561 6.248 5.891 1.00 94.25 289 GLN A CA 1
ATOM 2209 C C . GLN A 1 289 ? -2.840 6.904 6.445 1.00 94.25 289 GLN A C 1
ATOM 2211 O O . GLN A 1 289 ? -3.126 8.064 6.166 1.00 94.25 289 GLN A O 1
ATOM 2216 N N . PHE A 1 290 ? -3.614 6.163 7.242 1.00 94.94 290 PHE A N 1
ATOM 2217 C CA . PHE A 1 290 ? -4.927 6.552 7.765 1.00 94.94 290 PHE A CA 1
ATOM 2218 C C . PHE A 1 290 ? -5.057 6.218 9.267 1.00 94.94 290 PHE A C 1
ATOM 2220 O O . PHE A 1 290 ? -5.965 5.478 9.667 1.00 94.94 290 PHE A O 1
ATOM 2227 N N . PRO A 1 291 ? -4.153 6.729 10.128 1.00 93.38 291 PRO A N 1
ATOM 2228 C CA . PRO A 1 291 ? -4.072 6.319 11.532 1.00 93.38 291 PRO A CA 1
ATOM 2229 C C . PRO A 1 291 ? -5.352 6.611 12.312 1.00 93.38 291 PRO A C 1
ATOM 2231 O O . PRO A 1 291 ? -5.760 5.810 13.152 1.00 93.38 291 PRO A O 1
ATOM 2234 N N . GLN A 1 292 ? -6.033 7.716 11.994 1.00 91.88 292 GLN A N 1
ATOM 2235 C CA . GLN A 1 292 ? -7.318 8.034 12.604 1.00 91.88 292 GLN A CA 1
ATOM 2236 C C . GLN A 1 292 ? -8.359 6.968 12.272 1.00 91.88 292 GLN A C 1
ATOM 2238 O O . GLN A 1 292 ? -8.926 6.360 13.172 1.00 91.88 292 GLN A O 1
ATOM 2243 N N . GLN A 1 293 ? -8.583 6.707 10.987 1.00 94.81 293 GLN A N 1
ATOM 2244 C CA . GLN A 1 293 ? -9.638 5.816 10.520 1.00 94.81 293 GLN A CA 1
ATOM 2245 C C . GLN A 1 293 ? -9.433 4.386 11.023 1.00 94.81 293 GLN A C 1
ATOM 2247 O O . GLN A 1 293 ? -10.393 3.747 11.449 1.00 94.81 293 GLN A O 1
ATOM 2252 N N . TYR A 1 294 ? -8.192 3.894 11.042 1.00 96.56 294 TYR A N 1
ATOM 2253 C CA . TYR A 1 294 ? -7.900 2.571 11.594 1.00 96.56 294 TYR A CA 1
ATOM 2254 C C . TYR A 1 294 ? -8.003 2.529 13.120 1.00 96.56 294 TYR A C 1
ATOM 2256 O O . TYR A 1 294 ? -8.453 1.517 13.655 1.00 96.56 294 TYR A O 1
ATOM 2264 N N . GLY A 1 295 ? -7.665 3.615 13.820 1.00 95.56 295 GLY A N 1
ATOM 2265 C CA . GLY A 1 295 ? -7.917 3.737 15.254 1.00 95.56 295 GLY A CA 1
ATOM 2266 C C . GLY A 1 295 ? -9.413 3.723 15.586 1.00 95.56 295 GLY A C 1
ATOM 2267 O O . GLY A 1 295 ? -9.831 3.074 16.541 1.00 95.56 295 GLY A O 1
ATOM 2268 N N . GLU A 1 296 ? -10.247 4.355 14.758 1.00 95.06 296 GLU A N 1
ATOM 2269 C CA . GLU A 1 296 ? -11.708 4.297 14.882 1.00 95.06 296 GLU A CA 1
ATOM 2270 C C . GLU A 1 296 ? -12.250 2.883 14.611 1.00 95.06 296 GLU A C 1
ATOM 2272 O O . GLU A 1 296 ? -13.083 2.385 15.368 1.00 95.06 296 GLU A O 1
ATOM 2277 N N . ILE A 1 297 ? -11.740 2.184 13.591 1.00 97.00 297 ILE A N 1
ATOM 2278 C CA . ILE A 1 297 ? -12.083 0.771 13.355 1.00 97.00 297 ILE A CA 1
ATOM 2279 C C . ILE A 1 297 ? -11.705 -0.087 14.574 1.00 97.00 297 ILE A C 1
ATOM 2281 O O . ILE A 1 297 ? -12.502 -0.920 15.008 1.00 97.00 297 ILE A O 1
ATOM 2285 N N . ALA A 1 298 ? -10.528 0.132 15.167 1.00 96.44 298 ALA A N 1
ATOM 2286 C CA . ALA A 1 298 ? -10.100 -0.589 16.363 1.00 96.44 298 ALA A CA 1
ATOM 2287 C C . ALA A 1 298 ? -11.028 -0.324 17.561 1.00 96.44 298 ALA A C 1
ATOM 2289 O O . ALA A 1 298 ? -11.518 -1.269 18.180 1.00 96.44 298 ALA A O 1
ATOM 2290 N N . ALA A 1 299 ? -11.362 0.945 17.818 1.00 94.31 299 ALA A N 1
ATOM 2291 C CA . ALA A 1 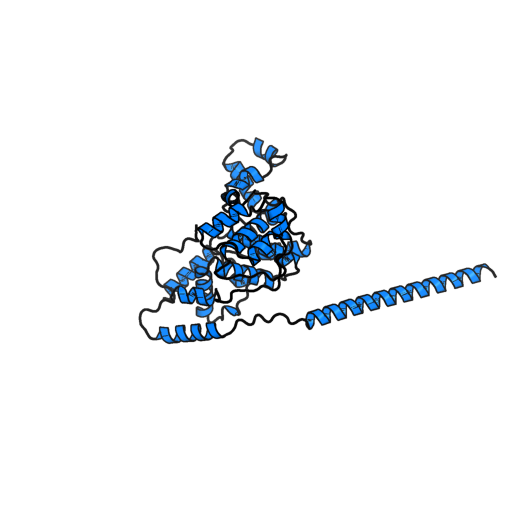299 ? -12.305 1.331 18.866 1.00 94.31 299 ALA A CA 1
ATOM 2292 C C . ALA A 1 299 ? -13.706 0.731 18.649 1.00 94.31 299 ALA A C 1
ATOM 2294 O O . ALA A 1 299 ? -14.387 0.370 19.612 1.00 94.31 299 ALA A O 1
ATOM 2295 N N . TYR A 1 300 ? -14.144 0.590 17.393 1.00 96.44 300 TYR A N 1
ATOM 2296 C CA . TYR A 1 300 ? -15.394 -0.092 17.070 1.00 96.44 300 TYR A CA 1
ATOM 2297 C C . TYR A 1 300 ? -15.361 -1.556 17.506 1.00 96.44 300 TYR A C 1
ATOM 2299 O O . TYR A 1 300 ? -16.246 -1.971 18.254 1.00 96.44 300 TYR A O 1
ATOM 2307 N N . PHE A 1 301 ? -14.339 -2.317 17.112 1.00 96.88 301 PHE A N 1
ATOM 2308 C CA . PHE A 1 301 ? -14.201 -3.720 17.512 1.00 96.88 301 PHE A CA 1
ATOM 2309 C C . PHE A 1 301 ? -14.112 -3.889 19.033 1.00 96.88 301 PHE A C 1
ATOM 2311 O O . PHE A 1 301 ? -14.830 -4.721 19.596 1.00 96.88 301 PHE A O 1
ATOM 2318 N N . ASP A 1 302 ? -13.341 -3.035 19.708 1.00 92.19 302 ASP A N 1
ATOM 2319 C CA . ASP A 1 302 ? -13.238 -3.039 21.169 1.00 92.19 302 ASP A CA 1
ATOM 2320 C C . ASP A 1 302 ? -14.601 -2.772 21.831 1.00 92.19 302 ASP A C 1
ATOM 2322 O O . ASP A 1 302 ? -14.963 -3.429 22.811 1.00 92.19 302 ASP A O 1
ATOM 2326 N N . SER A 1 303 ? -15.414 -1.868 21.265 1.00 93.44 303 SER A N 1
ATOM 2327 C CA . SER A 1 303 ? -16.779 -1.604 21.747 1.00 93.44 303 SER A CA 1
ATOM 2328 C C . SER A 1 303 ? -17.730 -2.796 21.576 1.00 93.44 303 SER A C 1
ATOM 2330 O O . SER A 1 303 ? -18.702 -2.908 22.320 1.00 93.44 303 SER A O 1
ATOM 2332 N N . GLN A 1 304 ? -17.441 -3.696 20.627 1.00 94.38 304 GLN A N 1
ATOM 2333 C CA . GLN A 1 304 ? -18.158 -4.962 20.436 1.00 94.38 304 GLN A CA 1
ATOM 2334 C C . GLN A 1 304 ? -17.589 -6.100 21.305 1.00 94.38 304 GLN A C 1
ATOM 2336 O O . GLN A 1 304 ? -18.015 -7.247 21.178 1.00 94.38 304 GLN A O 1
ATOM 2341 N N . GLY A 1 305 ? -16.615 -5.815 22.177 1.00 93.62 305 GLY A N 1
ATOM 2342 C CA . GLY A 1 305 ? -15.950 -6.814 23.012 1.00 93.62 305 GLY A CA 1
ATOM 2343 C C . GLY A 1 305 ? -14.953 -7.700 22.259 1.00 93.62 305 GLY A C 1
ATOM 2344 O O . GLY A 1 305 ? -14.531 -8.724 22.797 1.00 93.62 305 GLY A O 1
ATOM 2345 N N . GLN A 1 306 ? -14.569 -7.329 21.035 1.00 94.62 306 GLN A N 1
ATOM 2346 C CA . GLN A 1 306 ? -13.565 -8.038 20.245 1.00 94.62 306 GLN A CA 1
ATOM 2347 C C . GLN A 1 306 ? -12.189 -7.401 20.441 1.00 94.62 306 GLN A C 1
ATOM 2349 O O . GLN A 1 306 ? -12.072 -6.186 20.509 1.00 94.62 306 GLN A O 1
ATOM 2354 N N . ASN A 1 307 ? -11.133 -8.214 20.507 1.00 90.94 307 ASN A N 1
ATOM 2355 C CA . ASN A 1 307 ? -9.770 -7.692 20.522 1.00 90.94 307 ASN A CA 1
ATOM 2356 C C . ASN A 1 307 ? -9.325 -7.393 19.088 1.00 90.94 307 ASN A C 1
ATOM 2358 O O . ASN A 1 307 ? -9.087 -8.331 18.326 1.00 90.94 307 ASN A O 1
ATOM 2362 N N . TYR A 1 308 ? -9.162 -6.113 18.743 1.00 92.06 308 TYR A N 1
ATOM 2363 C CA . TYR A 1 308 ? -8.764 -5.687 17.397 1.00 92.06 308 TYR A CA 1
ATOM 2364 C C . TYR A 1 308 ? -7.524 -6.413 16.848 1.00 92.06 308 TYR A C 1
ATOM 2366 O O . TYR A 1 308 ? -7.494 -6.756 15.668 1.00 92.06 308 TYR A O 1
ATOM 2374 N N . SER A 1 309 ? -6.521 -6.724 17.683 1.00 89.81 309 SER A N 1
ATOM 2375 C CA . SER A 1 309 ? -5.309 -7.418 17.212 1.00 89.81 309 SER A CA 1
ATOM 2376 C C . SER A 1 309 ? -5.529 -8.889 16.841 1.00 89.81 309 SER A C 1
ATOM 2378 O O . SER A 1 309 ? -4.638 -9.515 16.271 1.00 89.81 309 SER A O 1
ATOM 2380 N N . GLN A 1 310 ? -6.698 -9.446 17.164 1.00 93.00 310 GLN A N 1
ATOM 2381 C CA . GLN A 1 310 ? -7.102 -10.815 16.837 1.00 93.00 310 GLN A CA 1
ATOM 2382 C C . GLN A 1 310 ? -8.158 -10.874 15.726 1.00 93.00 310 GLN A C 1
ATOM 2384 O O . GLN A 1 310 ? -8.500 -11.970 15.280 1.00 93.00 310 GLN A O 1
ATOM 2389 N N . VAL A 1 311 ? -8.678 -9.727 15.277 1.00 96.38 311 VAL A N 1
ATOM 2390 C CA . VAL A 1 311 ? -9.629 -9.669 14.163 1.00 96.38 311 VAL A CA 1
ATOM 2391 C C . VAL A 1 311 ? -8.911 -10.068 12.877 1.00 96.38 311 VAL A C 1
ATOM 2393 O O . VAL A 1 311 ? -7.761 -9.694 12.642 1.00 96.38 311 VAL A O 1
ATOM 2396 N N . ASN A 1 312 ? -9.588 -10.848 12.033 1.00 97.50 312 ASN A N 1
ATOM 2397 C CA . ASN A 1 312 ? -9.018 -11.291 10.769 1.00 97.50 312 ASN A CA 1
ATOM 2398 C C . ASN A 1 312 ? -8.714 -10.072 9.871 1.00 97.50 312 ASN A C 1
ATOM 2400 O O . ASN A 1 312 ? -9.629 -9.296 9.588 1.00 97.50 312 ASN A O 1
ATOM 2404 N N . PRO A 1 313 ? -7.480 -9.912 9.355 1.00 97.81 313 PRO A N 1
ATOM 2405 C CA . PRO A 1 313 ? -7.139 -8.787 8.490 1.00 97.81 313 PRO A CA 1
ATOM 2406 C C . PRO A 1 313 ? -8.038 -8.636 7.260 1.00 97.81 313 PRO A C 1
ATOM 2408 O O . PRO A 1 313 ? -8.316 -7.517 6.846 1.00 97.81 313 PRO A O 1
ATOM 2411 N N . SER A 1 314 ? -8.536 -9.738 6.689 1.00 97.94 314 SER A N 1
ATOM 2412 C CA . SER A 1 314 ? -9.473 -9.686 5.553 1.00 97.94 314 SER A CA 1
ATOM 2413 C C . SER A 1 314 ? -10.822 -9.055 5.914 1.00 97.94 314 SER A C 1
ATOM 2415 O O . SER A 1 314 ? -11.430 -8.388 5.083 1.00 97.94 314 SER A O 1
ATOM 2417 N N . GLU A 1 315 ? -11.268 -9.211 7.163 1.00 98.31 315 GLU A N 1
ATOM 2418 C CA . GLU A 1 315 ? -12.482 -8.571 7.664 1.00 98.31 315 GLU A CA 1
ATOM 2419 C C . GLU A 1 315 ? -12.252 -7.073 7.850 1.00 98.31 315 GLU A C 1
ATOM 2421 O O . GLU A 1 315 ? -13.008 -6.273 7.302 1.00 98.31 315 GLU A O 1
ATOM 2426 N N . VAL A 1 316 ? -11.165 -6.694 8.539 1.00 98.31 316 VAL A N 1
ATOM 2427 C CA . VAL A 1 316 ? -10.788 -5.284 8.741 1.00 98.31 316 VAL A CA 1
ATOM 2428 C C . VAL A 1 316 ? -10.655 -4.565 7.402 1.00 98.31 316 VAL A C 1
ATOM 2430 O O . VAL A 1 316 ? -11.165 -3.464 7.244 1.00 98.31 316 VAL A O 1
ATOM 2433 N N . MET A 1 317 ? -10.008 -5.198 6.426 1.00 98.44 317 MET A N 1
ATOM 2434 C CA . MET A 1 317 ? -9.758 -4.630 5.104 1.00 98.44 317 MET A CA 1
ATOM 2435 C C . MET A 1 317 ? -10.988 -4.586 4.191 1.00 98.44 317 MET A C 1
ATOM 2437 O O . MET A 1 317 ? -10.934 -3.942 3.141 1.00 98.44 317 MET A O 1
ATOM 2441 N N . GLY A 1 318 ? -12.081 -5.248 4.568 1.00 98.44 318 GLY A N 1
ATOM 2442 C CA . GLY A 1 318 ? -13.289 -5.342 3.762 1.00 98.44 318 GLY A CA 1
ATOM 2443 C C . GLY A 1 318 ? -14.085 -4.037 3.684 1.00 98.44 318 GLY A C 1
ATOM 2444 O O . GLY A 1 318 ? -13.906 -3.098 4.465 1.00 98.44 318 GLY A O 1
ATOM 2445 N N . PHE A 1 319 ? -15.047 -4.009 2.758 1.00 98.38 319 PHE A N 1
ATOM 2446 C CA . PHE A 1 319 ? -15.887 -2.840 2.476 1.00 98.38 319 PHE A CA 1
ATOM 2447 C C . PHE A 1 319 ? -16.587 -2.274 3.719 1.00 98.38 319 PHE A C 1
ATOM 2449 O O . PHE A 1 319 ? -16.768 -1.068 3.844 1.00 98.38 319 PHE A O 1
ATOM 2456 N N . ASN A 1 320 ? -16.994 -3.119 4.666 1.00 97.88 320 ASN A N 1
ATOM 2457 C CA . ASN A 1 320 ? -17.762 -2.659 5.822 1.00 97.88 320 ASN A CA 1
ATOM 2458 C C . ASN A 1 320 ? -16.958 -1.811 6.812 1.00 97.88 320 ASN A C 1
ATOM 2460 O O . ASN A 1 320 ? -17.580 -1.067 7.569 1.00 97.88 320 ASN A O 1
ATOM 2464 N N . PHE A 1 321 ? -15.626 -1.880 6.764 1.00 97.69 321 PHE A N 1
ATOM 2465 C CA . PHE A 1 321 ? -14.741 -1.226 7.725 1.00 97.69 321 PHE A CA 1
ATOM 2466 C C . PHE A 1 321 ? -13.778 -0.263 7.032 1.00 97.69 321 PHE A C 1
ATOM 2468 O O . PHE A 1 321 ? -13.792 0.932 7.320 1.00 97.69 321 PHE A O 1
ATOM 2475 N N . SER A 1 322 ? -13.002 -0.763 6.070 1.00 97.81 322 SER A N 1
ATOM 2476 C CA . SER A 1 322 ? -11.956 -0.001 5.390 1.00 97.81 322 SER A CA 1
ATOM 2477 C C . SER A 1 322 ? -12.422 0.713 4.122 1.00 97.81 322 SER A C 1
ATOM 2479 O O . SER A 1 322 ? -11.569 1.138 3.370 1.00 97.81 322 SER A O 1
ATOM 2481 N N . SER A 1 323 ? -13.714 0.886 3.837 1.00 97.31 323 SER A N 1
ATOM 2482 C CA . SER A 1 323 ? -14.169 1.798 2.762 1.00 97.31 323 SER A CA 1
ATOM 2483 C C . SER A 1 323 ? -14.558 3.169 3.315 1.00 97.31 323 SER A C 1
ATOM 2485 O O . SER A 1 323 ? -14.717 3.318 4.529 1.00 97.31 323 SER A O 1
ATOM 2487 N N . PHE A 1 324 ? -14.764 4.162 2.446 1.00 95.00 324 PHE A N 1
ATOM 2488 C CA . PHE A 1 324 ? -15.334 5.449 2.861 1.00 95.00 324 PHE A CA 1
ATOM 2489 C C . PHE A 1 324 ? -16.689 5.256 3.557 1.00 95.00 324 PHE A C 1
ATOM 2491 O O . PHE A 1 324 ? -16.888 5.713 4.683 1.00 95.00 324 PHE A O 1
ATOM 2498 N N . SER A 1 325 ? -17.601 4.509 2.932 1.00 95.69 325 SER A N 1
ATOM 2499 C CA . SER A 1 325 ? -18.925 4.212 3.484 1.00 95.69 325 SER A CA 1
ATOM 2500 C C . SER A 1 325 ? -18.853 3.431 4.801 1.00 95.69 325 SER A C 1
ATOM 2502 O O . SER A 1 325 ? -19.621 3.689 5.731 1.00 95.69 325 SER A O 1
ATOM 2504 N N . GLY A 1 326 ? -17.941 2.462 4.895 1.00 96.69 326 GLY A N 1
ATOM 2505 C CA . GLY A 1 326 ? -17.715 1.657 6.094 1.00 96.69 326 GLY A CA 1
ATOM 2506 C C . GLY A 1 326 ? -17.200 2.493 7.258 1.00 96.69 326 GLY A C 1
ATOM 2507 O O . GLY A 1 326 ? -17.812 2.518 8.329 1.00 96.69 326 GLY A O 1
ATOM 2508 N N . ASN A 1 327 ? -16.131 3.248 7.017 1.00 94.38 327 ASN A N 1
ATOM 2509 C CA . ASN A 1 327 ? -15.526 4.104 8.021 1.00 94.38 327 ASN A CA 1
ATOM 2510 C C . ASN A 1 327 ? -16.481 5.219 8.472 1.00 94.38 327 ASN A C 1
ATOM 2512 O O . ASN A 1 327 ? -16.608 5.456 9.670 1.00 94.38 327 ASN A O 1
ATOM 2516 N N . TYR A 1 328 ? -17.248 5.815 7.553 1.00 93.62 328 TYR A N 1
ATOM 2517 C CA . TYR A 1 328 ? -18.287 6.787 7.897 1.00 93.62 328 TYR A CA 1
ATOM 2518 C C . TYR A 1 328 ? -19.317 6.207 8.877 1.00 93.62 328 TYR A C 1
ATOM 2520 O O . TYR A 1 328 ? -19.635 6.836 9.887 1.00 93.62 328 TYR A O 1
ATOM 2528 N N . ARG A 1 329 ? -19.811 4.982 8.640 1.00 96.12 329 ARG A N 1
ATOM 2529 C CA . ARG A 1 329 ? -20.749 4.317 9.564 1.00 96.12 329 ARG A CA 1
ATOM 2530 C C . ARG A 1 329 ? -20.133 4.061 10.937 1.00 96.12 329 ARG A C 1
ATOM 2532 O O . ARG A 1 329 ? -20.814 4.253 11.944 1.00 96.12 329 ARG A O 1
ATOM 2539 N N . ILE A 1 330 ? -18.868 3.648 10.981 1.00 95.94 330 ILE A N 1
ATOM 2540 C CA . ILE A 1 330 ? -18.127 3.435 12.231 1.00 95.94 330 ILE A CA 1
ATOM 2541 C C . ILE A 1 330 ? -17.992 4.746 12.999 1.00 95.94 330 ILE A C 1
ATOM 2543 O O . ILE A 1 330 ? -18.361 4.808 14.169 1.00 95.94 330 ILE A O 1
ATOM 2547 N N . ASN A 1 331 ? -17.551 5.808 12.332 1.00 93.06 331 ASN A N 1
ATOM 2548 C CA . ASN A 1 331 ? -17.412 7.127 12.927 1.00 93.06 331 ASN A CA 1
ATOM 2549 C C . ASN A 1 331 ? -18.744 7.610 13.537 1.00 93.06 331 ASN A C 1
ATOM 2551 O O . ASN A 1 331 ? -18.793 7.981 14.711 1.00 93.06 331 ASN A O 1
ATOM 2555 N N . GLN A 1 332 ? -19.852 7.499 12.791 1.00 93.44 332 GLN A N 1
ATOM 2556 C CA . GLN A 1 332 ? -21.196 7.832 13.286 1.00 93.44 332 GLN A CA 1
ATOM 2557 C C . GLN A 1 332 ? -21.611 6.976 14.491 1.00 93.44 332 GLN A C 1
ATOM 2559 O O . GLN A 1 332 ? -22.166 7.496 15.462 1.00 93.44 332 GLN A O 1
ATOM 2564 N N . TYR A 1 333 ? -21.330 5.670 14.460 1.00 94.62 333 TYR A N 1
ATOM 2565 C CA . TYR A 1 333 ? -21.585 4.781 15.590 1.00 94.62 333 TYR A CA 1
ATOM 2566 C C . TYR A 1 3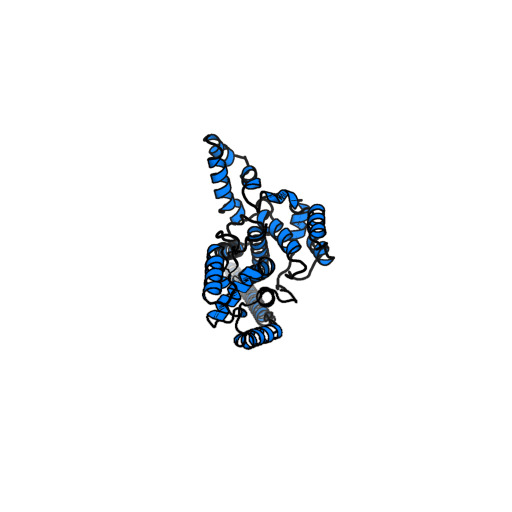33 ? -20.810 5.230 16.836 1.00 94.62 333 TYR A C 1
ATOM 2568 O O . TYR A 1 333 ? -21.393 5.335 17.916 1.00 94.62 333 TYR A O 1
ATOM 2576 N N . LEU A 1 334 ? -19.519 5.529 16.701 1.00 92.12 334 LEU A N 1
ATOM 2577 C CA . LEU A 1 334 ? -18.676 5.911 17.830 1.00 92.12 334 LEU A CA 1
ATOM 2578 C C . LEU A 1 334 ? -19.095 7.261 18.427 1.00 92.12 334 LEU A C 1
ATOM 2580 O O . LEU A 1 334 ? -19.138 7.390 19.650 1.00 92.12 334 LEU A O 1
ATOM 2584 N N . GLN A 1 335 ? -19.473 8.235 17.592 1.00 89.88 335 GLN A N 1
ATOM 2585 C CA . GLN A 1 335 ? -20.016 9.517 18.054 1.00 89.88 335 GLN A CA 1
ATOM 2586 C C . GLN A 1 335 ? -21.357 9.343 18.780 1.00 89.88 335 GLN A C 1
ATOM 2588 O O . GLN A 1 335 ? -21.554 9.879 19.871 1.00 89.88 335 GLN A O 1
ATOM 2593 N N . LYS A 1 336 ? -22.283 8.558 18.210 1.00 92.56 336 LYS A N 1
ATOM 2594 C CA . LYS A 1 336 ? -23.605 8.298 18.805 1.00 92.56 336 LYS A CA 1
ATOM 2595 C C . LYS A 1 336 ? -23.508 7.619 20.174 1.00 92.56 336 LYS A C 1
ATOM 2597 O O . LYS A 1 336 ? -24.349 7.864 21.033 1.00 92.56 336 LYS A O 1
ATOM 2602 N N . ASN A 1 337 ? -22.498 6.776 20.371 1.00 90.38 337 ASN A N 1
ATOM 2603 C CA . ASN A 1 337 ? -22.265 6.063 21.627 1.00 90.38 337 ASN A CA 1
ATOM 2604 C C . ASN A 1 337 ? -21.307 6.802 22.580 1.00 90.38 337 ASN A C 1
ATOM 2606 O O . ASN A 1 337 ? -20.907 6.235 23.593 1.00 90.38 337 ASN A O 1
ATOM 2610 N N . GLY A 1 338 ? -20.932 8.052 22.277 1.00 88.69 338 GLY A N 1
ATOM 2611 C CA . GLY A 1 338 ? -20.076 8.874 23.137 1.00 88.69 338 GLY A CA 1
ATOM 2612 C C . GLY A 1 338 ? -18.628 8.388 23.259 1.00 88.69 338 GLY A C 1
ATOM 2613 O O . GLY A 1 338 ? -17.934 8.812 24.175 1.00 88.69 338 GLY A O 1
ATOM 2614 N N . ILE A 1 339 ? -18.173 7.505 22.362 1.00 88.69 339 ILE A N 1
ATOM 2615 C CA . ILE A 1 339 ? -16.794 6.988 22.326 1.00 88.69 339 ILE A CA 1
ATOM 2616 C C . ILE A 1 339 ? -15.864 8.004 21.647 1.00 88.69 339 ILE A C 1
ATOM 2618 O O . ILE A 1 339 ? -14.728 8.200 22.079 1.00 88.69 339 ILE A O 1
ATOM 2622 N N . LEU A 1 340 ? -16.360 8.676 20.604 1.00 86.38 340 LEU A N 1
ATOM 2623 C CA . LEU A 1 340 ? -15.699 9.812 19.961 1.00 86.38 340 LEU A CA 1
ATOM 2624 C C . LEU A 1 340 ? -16.461 11.103 20.238 1.00 86.38 340 LEU A C 1
ATOM 2626 O O . LEU A 1 340 ? -17.687 11.108 20.357 1.00 86.38 340 LEU A O 1
ATOM 2630 N N . ALA A 1 341 ? -15.727 12.213 20.286 1.00 80.00 341 ALA A N 1
ATOM 2631 C CA . ALA A 1 341 ? -16.333 13.533 20.334 1.00 80.00 341 ALA A CA 1
ATOM 2632 C C . ALA A 1 341 ? -17.092 13.807 19.029 1.00 80.00 341 ALA A C 1
ATOM 2634 O O . ALA A 1 341 ? -16.653 13.410 17.949 1.00 80.00 341 ALA A O 1
ATOM 2635 N N . GLN A 1 342 ? -18.212 14.524 19.121 1.00 68.56 342 GLN A N 1
ATOM 2636 C CA . GLN A 1 342 ? -18.895 15.030 17.936 1.00 68.56 342 GLN A CA 1
ATOM 2637 C C . GLN A 1 342 ? -18.042 16.136 17.309 1.00 68.56 342 GLN A C 1
ATOM 2639 O O . GLN A 1 342 ? -17.997 17.258 17.811 1.00 68.56 342 GLN A O 1
ATOM 2644 N N . SER A 1 343 ? -17.338 15.824 16.226 1.00 59.97 343 SER A N 1
ATOM 2645 C CA . SER A 1 343 ? -16.656 16.821 15.407 1.00 59.97 343 SER A CA 1
ATOM 2646 C C . SER A 1 343 ? -17.555 17.223 14.240 1.00 59.97 343 SER A C 1
ATOM 2648 O O . SER A 1 343 ? -17.970 16.391 13.431 1.00 59.97 343 SER A O 1
ATOM 2650 N N . GLY A 1 344 ? -17.858 18.518 14.137 1.00 46.03 344 GLY A N 1
ATOM 2651 C CA . GLY A 1 344 ? -18.545 19.091 12.984 1.00 46.03 344 GLY A CA 1
ATOM 2652 C C . GLY A 1 344 ? -17.601 19.159 11.790 1.00 46.03 344 GLY A C 1
ATOM 2653 O O . GLY A 1 344 ? -16.965 20.184 11.602 1.00 46.03 344 GLY A O 1
ATOM 2654 N N . THR A 1 345 ? -17.458 18.048 11.066 1.00 43.00 345 THR A N 1
ATOM 2655 C CA . THR A 1 345 ? -16.964 17.852 9.683 1.00 43.00 345 THR A CA 1
ATOM 2656 C C . THR A 1 345 ? -16.318 16.469 9.611 1.00 43.00 345 THR A C 1
ATOM 2658 O O . THR A 1 345 ? -15.451 16.131 10.413 1.00 43.00 345 THR A O 1
ATOM 2661 N N . GLY A 1 346 ? -16.801 15.629 8.691 1.00 46.34 346 GLY A N 1
ATOM 2662 C CA . GLY A 1 346 ? -16.212 14.316 8.441 1.00 46.34 346 GLY A CA 1
ATOM 2663 C C . GLY A 1 346 ? -14.767 14.481 7.989 1.00 46.34 346 GLY A C 1
ATOM 2664 O O . GLY A 1 346 ? -14.478 15.364 7.181 1.00 46.34 346 GLY A O 1
ATOM 2665 N N . THR A 1 347 ? -13.871 13.664 8.535 1.00 46.84 347 THR A N 1
ATOM 2666 C CA . THR A 1 347 ? -12.446 13.697 8.216 1.00 46.84 347 THR A CA 1
ATOM 2667 C C . THR A 1 347 ? -12.262 13.524 6.710 1.00 46.84 347 THR A C 1
ATOM 2669 O O . THR A 1 347 ? -12.427 12.427 6.173 1.00 46.84 347 THR A O 1
ATOM 2672 N N . ALA A 1 348 ? -11.954 14.622 6.017 1.00 48.56 348 ALA A N 1
ATOM 2673 C CA . ALA A 1 348 ? -11.506 14.572 4.639 1.00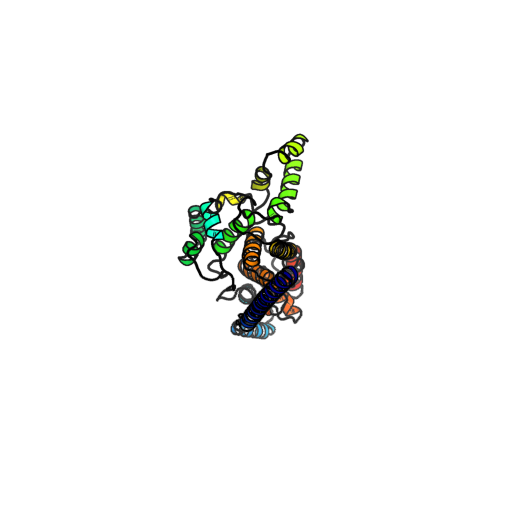 48.56 348 ALA A CA 1
ATOM 2674 C C . ALA A 1 348 ? -10.226 13.736 4.618 1.00 48.56 348 ALA A C 1
ATOM 2676 O O . ALA A 1 348 ? -9.284 14.002 5.367 1.00 48.56 348 ALA A O 1
ATOM 2677 N N . CYS A 1 349 ? -10.216 12.684 3.808 1.00 49.38 349 CYS A N 1
ATOM 2678 C CA . CYS A 1 349 ? -8.994 11.935 3.580 1.00 49.38 349 CYS A CA 1
ATOM 2679 C C . CYS A 1 349 ? -7.991 12.880 2.919 1.00 49.38 349 CYS A C 1
ATOM 2681 O O . CYS A 1 349 ? -8.360 13.568 1.969 1.00 49.38 349 CYS A O 1
ATOM 2683 N N . GLY A 1 350 ? -6.789 12.957 3.497 1.00 42.66 350 GLY A N 1
ATOM 2684 C CA . GLY A 1 350 ? -5.765 13.947 3.166 1.00 42.66 350 GLY A CA 1
ATOM 2685 C C . GLY A 1 350 ? -5.607 14.161 1.662 1.00 42.66 350 GLY A C 1
ATOM 2686 O O . GLY A 1 350 ? -5.566 13.194 0.896 1.00 42.66 350 GLY A O 1
ATOM 2687 N N . ALA A 1 351 ? -5.588 15.439 1.284 1.00 27.72 351 ALA A N 1
ATOM 2688 C CA . ALA A 1 351 ? -5.224 15.913 -0.045 1.00 27.72 351 ALA A CA 1
ATOM 2689 C C . ALA A 1 351 ? -3.740 15.664 -0.326 1.00 27.72 351 ALA A C 1
ATOM 2691 O O . ALA A 1 351 ? -2.946 15.793 0.637 1.00 27.72 351 ALA A O 1
#

Radius of gyration: 26.04 Å; chains: 1; bounding box: 45×90×70 Å

Foldseek 3Di:
DVVVVVVVVVVVVVVVVVVVVVVVVVVVVVVVVVVVVVVVVPPPPPPPPPCPLVVVLVVVQVVQVPDPPAADDLVSLLCLQAPQQFDWAPAALACLLCQLCVVQLFPPVLVQVVCVVVVLGDDPLLVCSNNRNRPGTDTDHLNCLSVLLLSLLSQQFQAQACLFQPNPLLVVLVVVVCVVDVDPVVVVVCVPDPPSLVSSQCDFQSRNCSVSGGDGNGNPDNSADADPVLNVLLLVLQCFFAAQQALHGLSNQRHSLSSSLSSQSRSCSSVPHGNQSSLVVNSSSRCSQPVSLSSLLQVLCVVVVHHPVPDRSSVCRGSLRRYNVNSVVSVVVCCVVSNHPDDPDDDNRDD

Secondary structure (DSSP, 8-state):
-HHHHHHHHHHHHHHHHHHHHHHHHHHHHHHHHHHHHHHHHS--------THHHHHHHHHHHHHTTSS--PPPHHHHHHHHS-TT-EEEEEE-TTHHHHHHHTTSS-HHHHHHHHHHTT-PPPHHHHHHHHT---SEEEE-TTTHHHHHHHHHHHHHHB--HHHHHSHHHHHHHHHHHHH---THHHHHHTTTS-THHHHHHHSHHHHTGGGTS---TTTB-SS---HHHHHHHHHHHHH---TT-S--TTS--SHHHHHHHHHHHHHHHTT--HHHHHHHHHHHHHHHSHHHHHHHHHHHHHTT--GGGS-HHHHTSHHHHSHHHHHHHHHHHHHTTSS---SS------

Sequence (351 aa):
MKKIRKARKNKHASAKNRFVYSAVFALILVSVIVAAYALSQSPVASYTQTNNTQATYRNATNATKTLSNNAISQALLFAQVTPQAGYTLSFKWGDSIKKLVETGALNVSNLTIILDNSHQPLTLSEKEILNGTYTGYIQFNSTNTEFVQLVLWGLGINNNNTIITKGPIINASILYADSINSNSTLRQKLSQNVTPYGVASSYFASTGGYGSIGKLQLGMLNLINLTQEQQALMYDVATNSYRPCCDNPTAFPDCNHGAAALGLIELLASQGANQTQMFSAVQQFYQFQFPQQYGEIAAYFDSQGQNYSQVNPSEVMGFNFSSFSGNYRINQYLQKNGILAQSGTGTACGA